Protein AF-X1NID9-F1 (afdb_monomer_lite)

Organism: NCBI:txid412755

Radius of gyration: 28.19 Å; chains: 1; bounding box: 67×54×66 Å

InterPro domains:
  IPR001387 Cro/C1-type, helix-turn-helix domain [PF01381] (48-101)
  IPR001387 Cro/C1-type, helix-turn-helix domain [PS50943] (46-101)
  IPR001387 Cro/C1-type, helix-turn-helix domain [SM00530] (45-101)
  IPR001387 Cro/C1-type, helix-turn-helix domain [cd00093] (44-101)
  IPR010982 Lambda repressor-like, DNA-binding domain superfamily [G3DSA:1.10.260.40] (42-162)
  IPR010982 Lambda repressor-like, DNA-binding domain superfamily [SSF47413] (40-103)

Structure (mmCIF, N/CA/C/O backbone):
data_AF-X1NID9-F1
#
_entry.id   AF-X1NID9-F1
#
loop_
_atom_site.group_PDB
_atom_site.id
_atom_site.type_symbol
_atom_site.label_atom_id
_atom_site.label_alt_id
_atom_site.label_comp_id
_atom_site.label_asym_id
_atom_site.label_entity_id
_atom_site.label_seq_id
_atom_site.pdbx_PDB_ins_code
_atom_site.Cartn_x
_atom_site.Cartn_y
_atom_site.Cartn_z
_atom_site.occupancy
_atom_site.B_iso_or_equiv
_atom_site.auth_seq_id
_atom_site.auth_comp_id
_atom_site.auth_asym_id
_atom_site.auth_atom_id
_atom_site.pdbx_PDB_model_num
ATOM 1 N N . LEU A 1 1 ? -41.062 -24.790 3.306 1.00 56.53 1 LEU A N 1
ATOM 2 C CA . LEU A 1 1 ? -41.528 -23.607 4.064 1.00 56.53 1 LEU A CA 1
ATOM 3 C C . LEU A 1 1 ? -41.384 -23.843 5.568 1.00 56.53 1 LEU A C 1
ATOM 5 O O . LEU A 1 1 ? -40.470 -23.261 6.125 1.00 56.53 1 LEU A O 1
ATOM 9 N N . ALA A 1 2 ? -42.089 -24.807 6.175 1.00 62.66 2 ALA A N 1
ATOM 10 C CA . ALA A 1 2 ? -41.996 -25.092 7.622 1.00 62.66 2 ALA A CA 1
ATOM 11 C C . ALA A 1 2 ? -40.574 -25.352 8.183 1.00 62.66 2 ALA A C 1
ATOM 13 O O . ALA A 1 2 ? -40.273 -24.965 9.303 1.00 62.66 2 ALA A O 1
ATOM 14 N N . LYS A 1 3 ? -39.668 -25.975 7.413 1.00 60.06 3 LYS A N 1
ATOM 15 C CA . LYS A 1 3 ? -38.295 -26.268 7.873 1.00 60.06 3 LYS A CA 1
ATOM 16 C C . LYS A 1 3 ? -37.422 -25.011 8.027 1.00 60.06 3 LYS A C 1
ATOM 18 O O . LYS A 1 3 ? -36.680 -24.911 8.990 1.00 60.06 3 LYS A O 1
ATOM 23 N N . ALA A 1 4 ? -37.570 -24.042 7.123 1.00 61.47 4 ALA A N 1
ATOM 24 C CA . ALA A 1 4 ? -36.834 -22.778 7.188 1.00 61.47 4 ALA A CA 1
ATOM 25 C C . ALA A 1 4 ? -37.318 -21.893 8.349 1.00 61.47 4 ALA A C 1
ATOM 27 O O . ALA A 1 4 ? -36.526 -21.190 8.962 1.00 61.47 4 ALA A O 1
ATOM 28 N N . GLU A 1 5 ? -38.609 -21.975 8.678 1.00 62.84 5 GLU A N 1
ATOM 29 C CA . GLU A 1 5 ? -39.213 -21.295 9.829 1.00 62.84 5 GLU A CA 1
ATOM 30 C C . GLU A 1 5 ? -38.726 -21.887 11.160 1.00 62.84 5 GLU A C 1
ATOM 32 O O . GLU A 1 5 ? -38.381 -21.151 12.080 1.00 62.84 5 GLU A O 1
ATOM 37 N N . ILE A 1 6 ? -38.620 -23.219 11.242 1.00 72.25 6 ILE A N 1
ATOM 38 C CA . ILE A 1 6 ? -38.078 -23.916 12.418 1.00 72.25 6 ILE A CA 1
ATOM 39 C C . ILE A 1 6 ? -36.585 -23.613 12.605 1.00 72.25 6 ILE A C 1
ATOM 41 O O . ILE A 1 6 ? -36.151 -23.407 13.736 1.00 72.25 6 ILE A O 1
ATOM 45 N N . ASP A 1 7 ? -35.805 -23.560 11.523 1.00 72.75 7 ASP A N 1
ATOM 46 C CA . ASP A 1 7 ? -34.374 -23.242 11.593 1.00 72.75 7 ASP A CA 1
ATOM 47 C C . ASP A 1 7 ? -34.135 -21.770 11.984 1.00 72.75 7 ASP A C 1
ATOM 49 O O . ASP A 1 7 ? -33.246 -21.486 12.787 1.00 72.75 7 ASP A O 1
ATOM 53 N N . ALA A 1 8 ? -34.972 -20.840 11.505 1.00 71.12 8 ALA A N 1
ATOM 54 C CA . ALA A 1 8 ? -34.930 -19.437 11.923 1.00 71.12 8 ALA A CA 1
ATOM 55 C C . ALA A 1 8 ? -35.259 -19.272 13.418 1.00 71.12 8 ALA A C 1
ATOM 57 O O . ALA A 1 8 ? -34.505 -18.629 14.146 1.00 71.12 8 ALA A O 1
ATOM 58 N N . LEU A 1 9 ? -36.323 -19.924 13.900 1.00 68.88 9 LEU A N 1
ATOM 59 C CA . LEU A 1 9 ? -36.704 -19.901 15.318 1.00 68.88 9 LEU A CA 1
ATOM 60 C C . LEU A 1 9 ? -35.664 -20.578 16.221 1.00 68.88 9 LEU A C 1
ATOM 62 O O . LEU A 1 9 ? -35.451 -20.136 17.347 1.00 68.88 9 LEU A O 1
ATOM 66 N N . ARG A 1 10 ? -34.986 -21.629 15.740 1.00 68.75 10 ARG A N 1
ATOM 67 C CA . ARG A 1 10 ? -33.866 -22.256 16.461 1.00 68.75 10 ARG A CA 1
ATOM 68 C C . ARG A 1 10 ? -32.666 -21.329 16.568 1.00 68.75 10 ARG A C 1
ATOM 70 O O . ARG A 1 10 ? -32.109 -21.219 17.652 1.00 68.75 10 ARG A O 1
ATOM 77 N N . SER A 1 11 ? -32.310 -20.634 15.488 1.00 65.00 11 SER A N 1
ATOM 78 C CA . SER A 1 11 ? -31.222 -19.653 15.511 1.00 65.00 11 SER A CA 1
ATOM 79 C C . SER A 1 11 ? -31.532 -18.478 16.444 1.00 65.00 11 SER A C 1
ATOM 81 O O . SER A 1 11 ? -30.655 -18.035 17.187 1.00 65.00 11 SER A O 1
ATOM 83 N N . GLU A 1 12 ? -32.783 -18.007 16.473 1.00 64.38 12 GLU A N 1
ATOM 84 C CA . GLU A 1 12 ? -33.211 -16.992 17.440 1.00 64.38 12 GLU A CA 1
ATOM 85 C C . GLU A 1 12 ? -33.177 -17.513 18.880 1.00 64.38 12 GLU A C 1
ATOM 87 O O . GLU A 1 12 ? -32.665 -16.819 19.757 1.00 64.38 12 GLU A O 1
ATOM 92 N N . TYR A 1 13 ? -33.648 -18.739 19.128 1.00 69.44 13 TYR A N 1
ATOM 93 C CA . TYR A 1 13 ? -33.602 -19.367 20.451 1.00 69.44 13 TYR A CA 1
ATOM 94 C C . TYR A 1 13 ? -32.164 -19.565 20.949 1.00 69.44 13 TYR A C 1
ATOM 96 O O . TYR A 1 13 ? -31.871 -19.277 22.107 1.00 69.44 13 TYR A O 1
ATOM 104 N N . GLU A 1 14 ? -31.250 -20.006 20.083 1.00 63.94 14 GLU A N 1
ATOM 105 C CA . GLU A 1 14 ? -29.829 -20.166 20.408 1.00 63.94 14 GLU A CA 1
ATOM 106 C C . GLU A 1 14 ? -29.167 -18.821 20.724 1.00 63.94 14 GLU A C 1
ATOM 108 O O . GLU A 1 14 ? -28.460 -18.714 21.727 1.00 63.94 14 GLU A O 1
ATOM 113 N N . ASN A 1 15 ? -29.452 -17.776 19.941 1.00 60.78 15 ASN A N 1
ATOM 114 C CA . ASN A 1 15 ? -28.958 -16.426 20.215 1.00 60.78 15 ASN A CA 1
ATOM 115 C C . ASN A 1 15 ? -29.495 -15.878 21.544 1.00 60.78 15 ASN A C 1
ATOM 117 O O . ASN A 1 15 ? -28.719 -15.364 22.351 1.00 60.78 15 ASN A O 1
ATOM 121 N N . LEU A 1 16 ? -30.800 -16.015 21.808 1.00 64.12 16 LEU A N 1
ATOM 122 C CA . LEU A 1 16 ? -31.403 -15.559 23.064 1.00 64.12 16 LEU A CA 1
ATOM 123 C C . LEU A 1 16 ? -30.873 -16.349 24.264 1.00 64.12 16 LEU A C 1
ATOM 125 O O . LEU A 1 16 ? -30.609 -15.766 25.313 1.00 64.12 16 LEU A O 1
ATOM 129 N N . SER A 1 17 ? -30.680 -17.661 24.110 1.00 56.38 17 SER A N 1
ATOM 130 C CA . SER A 1 17 ? -30.121 -18.523 25.152 1.00 56.38 17 SER A CA 1
ATOM 131 C C . SER A 1 17 ? -28.657 -18.187 25.435 1.00 56.38 17 SER A C 1
ATOM 133 O O . SER A 1 17 ? -28.252 -18.205 26.594 1.00 56.38 17 SER A O 1
ATOM 135 N N . MET A 1 18 ? -27.867 -17.849 24.412 1.00 60.78 18 MET A N 1
ATOM 136 C CA . MET A 1 18 ? -26.478 -17.411 24.572 1.00 60.78 18 MET A CA 1
ATOM 137 C C . MET A 1 18 ? -26.402 -16.063 25.296 1.00 60.78 18 MET A C 1
ATOM 139 O O . MET A 1 18 ? -25.611 -15.914 26.223 1.00 60.78 18 MET A O 1
ATOM 143 N N . GLN A 1 19 ? -27.278 -15.118 24.943 1.00 57.28 19 GLN A N 1
ATOM 144 C CA . GLN A 1 19 ? -27.398 -13.827 25.630 1.00 57.28 19 GLN A CA 1
ATOM 145 C C . GLN A 1 19 ? -27.856 -13.981 27.088 1.00 57.28 19 GLN A C 1
ATOM 147 O O . GLN A 1 19 ? -27.326 -13.306 27.970 1.00 57.28 19 GLN A O 1
ATOM 152 N N . LEU A 1 20 ? -28.806 -14.883 27.361 1.00 53.75 20 LEU A N 1
ATOM 153 C CA . LEU A 1 20 ? -29.245 -15.222 28.719 1.00 53.75 20 LEU A CA 1
ATOM 154 C C . LEU A 1 20 ? -28.112 -15.840 29.532 1.00 53.75 20 LEU A C 1
ATOM 156 O O . LEU A 1 20 ? -27.903 -15.442 30.674 1.00 53.75 20 LEU A O 1
ATOM 160 N N . HIS A 1 21 ? -27.344 -16.754 28.940 1.00 54.75 21 HIS A N 1
ATOM 161 C CA . HIS A 1 21 ? -26.237 -17.398 29.633 1.00 54.75 21 HIS A CA 1
ATOM 162 C C . HIS A 1 21 ? -25.074 -16.427 29.892 1.00 54.75 21 HIS A C 1
ATOM 164 O O . HIS A 1 21 ? -24.498 -16.436 30.977 1.00 54.75 21 HIS A O 1
ATOM 170 N N . GLU A 1 22 ? -24.782 -15.521 28.951 1.00 52.38 22 GLU A N 1
ATOM 171 C CA . GLU A 1 22 ? -23.820 -14.426 29.140 1.00 52.38 22 GLU A CA 1
ATOM 172 C C . GLU A 1 22 ? -24.288 -13.470 30.253 1.00 52.38 22 GLU A C 1
ATOM 174 O O . GLU A 1 22 ? -23.495 -13.065 31.101 1.00 52.38 22 GLU A O 1
ATOM 179 N N . TYR A 1 23 ? -25.588 -13.166 30.318 1.00 54.03 23 TYR A N 1
ATOM 180 C CA . TYR A 1 23 ? -26.176 -12.345 31.378 1.00 54.03 23 TYR A CA 1
ATOM 181 C C . TYR A 1 23 ? -26.152 -13.034 32.754 1.00 54.03 23 TYR A C 1
ATOM 183 O O . TYR A 1 23 ? -25.818 -12.398 33.754 1.00 54.03 23 TYR A O 1
ATOM 191 N N . GLU A 1 24 ? -26.466 -14.328 32.825 1.00 51.19 24 GLU A N 1
ATOM 192 C CA . GLU A 1 24 ? -26.413 -15.122 34.059 1.00 51.19 24 GLU A CA 1
ATOM 193 C C . GLU A 1 24 ? -24.977 -15.296 34.569 1.00 51.19 24 GLU A C 1
ATOM 195 O O . GLU A 1 24 ? -24.741 -15.136 35.768 1.00 51.19 24 GLU A O 1
ATOM 200 N N . ALA A 1 25 ? -24.011 -15.518 33.671 1.00 53.75 25 ALA A N 1
ATOM 201 C CA . ALA A 1 25 ? -22.586 -15.590 33.999 1.00 53.75 25 ALA A CA 1
ATOM 202 C C . ALA A 1 25 ? -22.017 -14.237 34.457 1.00 53.75 25 ALA A C 1
ATOM 204 O O . ALA A 1 25 ? -21.179 -14.181 35.355 1.00 53.75 25 ALA A O 1
ATOM 205 N N . LEU A 1 26 ? -22.495 -13.124 33.890 1.00 52.94 26 LEU A N 1
ATOM 206 C CA . LEU A 1 26 ? -22.158 -11.785 34.379 1.00 52.94 26 LEU A CA 1
ATOM 207 C C . LEU A 1 26 ? -22.771 -11.525 35.765 1.00 52.94 26 LEU A C 1
ATOM 209 O O . LEU A 1 26 ? -22.122 -10.925 36.617 1.00 52.94 26 LEU A O 1
ATOM 213 N N . LYS A 1 27 ? -23.998 -11.994 36.018 1.00 45.69 27 LYS A N 1
ATOM 214 C CA . LYS A 1 27 ? -24.736 -11.773 37.274 1.00 45.69 27 LYS A CA 1
ATOM 215 C C . LYS A 1 27 ? -24.281 -12.673 38.432 1.00 45.69 27 LYS A C 1
ATOM 217 O O . LYS A 1 27 ? -24.528 -12.328 39.585 1.00 45.69 27 LYS A O 1
ATOM 222 N N . SER A 1 28 ? -23.599 -13.787 38.160 1.00 44.41 28 SER A N 1
ATOM 223 C CA . SER A 1 28 ? -23.079 -14.705 39.187 1.00 44.41 28 SER A CA 1
ATOM 224 C C . SER A 1 28 ? -21.848 -14.175 39.937 1.00 44.41 28 SER A C 1
ATOM 226 O O . SER A 1 28 ? -21.328 -14.863 40.816 1.00 44.41 28 SER A O 1
ATOM 228 N N . GLY A 1 29 ? -21.360 -12.971 39.604 1.00 47.16 29 GLY A N 1
ATOM 229 C CA . GLY A 1 29 ? -20.233 -12.325 40.286 1.00 47.16 29 GLY A CA 1
ATOM 230 C C . GLY A 1 29 ? -18.885 -13.025 40.077 1.00 47.16 29 GLY A C 1
ATOM 231 O O . GLY A 1 29 ? -17.924 -12.715 40.770 1.00 47.16 29 GLY A O 1
ATOM 232 N N . THR A 1 30 ? -18.803 -13.975 39.140 1.00 43.06 30 THR A N 1
ATOM 233 C CA . THR A 1 30 ? -17.628 -14.842 38.918 1.00 43.06 30 THR A CA 1
ATOM 234 C C . THR A 1 30 ? -16.685 -14.309 37.834 1.00 43.06 30 THR A C 1
ATOM 236 O O . THR A 1 30 ? -15.738 -14.983 37.435 1.00 43.06 30 THR A O 1
ATOM 239 N N . VAL A 1 31 ? -16.946 -13.107 37.315 1.00 51.94 31 VAL A N 1
ATOM 240 C CA . VAL A 1 31 ? -16.162 -12.515 36.227 1.00 51.94 31 VAL A CA 1
ATOM 241 C C . VAL A 1 31 ? -15.165 -11.521 36.809 1.00 51.94 31 VAL A C 1
ATOM 243 O O . VAL A 1 31 ? -15.434 -10.328 36.903 1.00 51.94 31 VAL A O 1
ATOM 246 N N . GLU A 1 32 ? -13.996 -12.027 37.198 1.00 52.59 32 GLU A N 1
ATOM 247 C CA . GLU A 1 32 ? -12.874 -11.199 37.666 1.00 52.59 32 GLU A CA 1
ATOM 248 C C . GLU A 1 32 ? -12.195 -10.428 36.516 1.00 52.59 32 GLU A C 1
ATOM 250 O O . GLU A 1 32 ? -11.513 -9.434 36.754 1.00 52.59 32 GLU A O 1
ATOM 255 N N . ILE A 1 33 ? -12.388 -10.856 35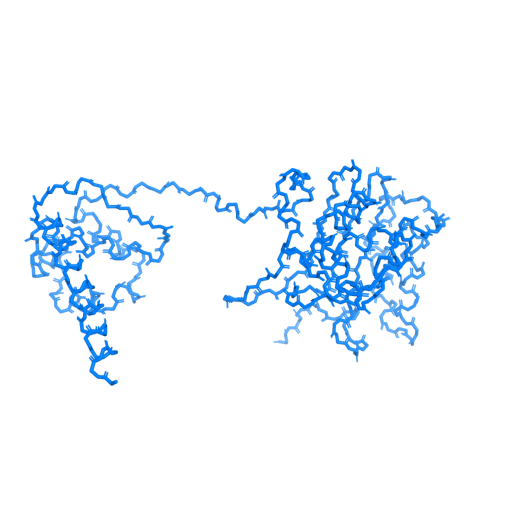.257 1.00 57.50 33 ILE A N 1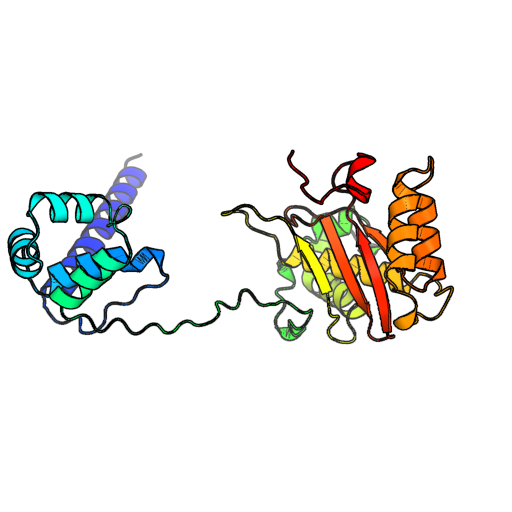
ATOM 256 C CA . ILE A 1 33 ? -11.723 -10.279 34.078 1.00 57.50 33 ILE A CA 1
ATOM 257 C C . ILE A 1 33 ? -12.732 -10.052 32.946 1.00 57.50 33 ILE A C 1
ATOM 259 O O . ILE A 1 33 ? -13.259 -11.000 32.365 1.00 57.50 33 ILE A O 1
ATOM 263 N N . LEU A 1 34 ? -12.944 -8.787 32.573 1.00 62.53 34 LEU A N 1
ATOM 264 C CA . LEU A 1 34 ? -13.697 -8.388 31.380 1.00 62.53 34 LEU A CA 1
ATOM 265 C C . LEU A 1 34 ? -12.707 -8.059 30.256 1.00 62.53 34 LEU A C 1
ATOM 267 O O . LEU A 1 34 ? -11.887 -7.155 30.399 1.00 62.53 34 LEU A O 1
ATOM 271 N N . LYS A 1 35 ? -12.762 -8.800 29.144 1.00 58.56 35 LYS A N 1
ATOM 272 C CA . LYS A 1 35 ? -11.871 -8.601 27.988 1.00 58.56 35 LYS A CA 1
ATOM 273 C C . LYS A 1 35 ? -12.558 -7.752 26.917 1.00 58.56 35 LYS A C 1
ATOM 275 O O . LYS A 1 35 ? -13.715 -8.007 26.596 1.00 58.56 35 LYS A O 1
ATOM 280 N N . ALA A 1 36 ? -11.835 -6.779 26.362 1.00 63.19 36 ALA A N 1
ATOM 281 C CA . ALA A 1 36 ? -12.216 -6.045 25.154 1.00 63.19 36 ALA A CA 1
ATOM 282 C C . ALA A 1 36 ? -11.230 -6.410 24.054 1.00 63.19 36 ALA A C 1
ATOM 284 O O . ALA A 1 36 ? -10.020 -6.437 24.282 1.00 63.19 36 ALA A O 1
ATOM 285 N N . SER A 1 37 ? -11.752 -6.667 22.863 1.00 60.66 37 SER A N 1
ATOM 286 C CA . SER A 1 37 ? -10.957 -7.018 21.687 1.00 60.66 37 SER A CA 1
ATOM 287 C C . SER A 1 37 ? -10.350 -5.777 21.021 1.00 60.66 37 SER A C 1
ATOM 289 O O . SER A 1 37 ? -9.392 -5.881 20.261 1.00 60.66 37 SER A O 1
ATOM 291 N N . ASN A 1 38 ? -10.921 -4.594 21.272 1.00 66.81 38 ASN A N 1
ATOM 292 C CA . ASN A 1 38 ? -10.506 -3.312 20.705 1.00 66.81 38 ASN A CA 1
ATOM 293 C C . ASN A 1 38 ? -11.039 -2.132 21.548 1.00 66.81 38 ASN A C 1
ATOM 295 O O . ASN A 1 38 ? -11.847 -2.309 22.459 1.00 66.81 38 ASN A O 1
ATOM 299 N N . LEU A 1 39 ? -10.594 -0.911 21.230 1.00 69.94 39 LEU A N 1
ATOM 300 C CA . LEU A 1 39 ? -10.978 0.307 21.956 1.00 69.94 39 LEU A CA 1
ATOM 301 C C . LEU A 1 39 ? -12.485 0.625 21.860 1.00 69.94 39 LEU A C 1
ATOM 303 O O . LEU A 1 39 ? -13.042 1.217 22.782 1.00 69.94 39 LEU A O 1
ATOM 307 N N . GLU A 1 40 ? -13.150 0.221 20.774 1.00 73.56 40 GLU A N 1
ATOM 308 C CA . GLU A 1 40 ? -14.589 0.447 20.555 1.00 73.56 40 GLU A CA 1
ATOM 309 C C . GLU A 1 40 ? -15.458 -0.416 21.486 1.00 73.56 40 GLU A C 1
ATOM 311 O O . GLU A 1 40 ? -16.601 -0.069 21.769 1.00 73.56 40 GLU A O 1
ATOM 316 N N . GLU A 1 41 ? -14.908 -1.507 22.027 1.00 75.25 41 GLU A N 1
ATOM 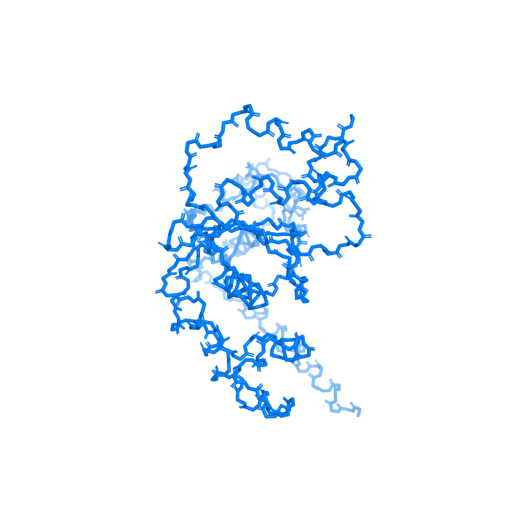317 C CA . GLU A 1 41 ? -15.585 -2.378 22.994 1.00 75.25 41 GLU A CA 1
ATOM 318 C C . GLU A 1 41 ? -15.447 -1.907 24.452 1.00 75.25 41 GLU A C 1
ATOM 320 O O . GLU A 1 41 ? -16.177 -2.393 25.322 1.00 75.25 41 GLU A O 1
ATOM 325 N N . LEU A 1 42 ? -14.572 -0.935 24.750 1.00 78.62 42 LEU A N 1
ATOM 326 C CA . LEU A 1 42 ? -14.383 -0.432 26.120 1.00 78.62 42 LEU A CA 1
ATOM 327 C C . LEU A 1 42 ? -15.675 0.096 26.770 1.00 78.62 42 LEU A C 1
ATOM 329 O O . LEU A 1 42 ? -15.922 -0.236 27.932 1.00 78.62 42 LEU A O 1
ATOM 333 N N . PRO A 1 43 ? -16.542 0.864 26.081 1.00 83.69 43 PRO A N 1
ATOM 334 C CA . PRO A 1 43 ? -17.812 1.281 26.664 1.00 83.69 43 PRO A CA 1
ATOM 335 C C . PRO A 1 43 ? -18.716 0.121 27.088 1.00 83.69 43 PRO A C 1
ATOM 337 O O . PRO A 1 43 ? -19.365 0.188 28.133 1.00 83.69 43 PRO A O 1
ATOM 340 N N . LYS A 1 44 ? -18.719 -0.976 26.321 1.00 82.12 44 LYS A N 1
ATOM 341 C CA . LYS A 1 44 ? -19.508 -2.175 26.634 1.00 82.12 44 LYS A CA 1
ATOM 342 C C . LYS A 1 44 ? -19.005 -2.857 27.902 1.00 82.12 44 LYS A C 1
ATOM 344 O O . LYS A 1 44 ? -19.817 -3.360 28.679 1.00 82.12 44 LYS A O 1
ATOM 349 N N . ILE A 1 45 ? -17.696 -2.821 28.162 1.00 82.19 45 ILE A N 1
ATOM 350 C CA . ILE A 1 45 ? -17.119 -3.312 29.422 1.00 82.19 45 ILE A CA 1
ATOM 351 C C . ILE A 1 45 ? -17.662 -2.540 30.618 1.00 82.19 45 ILE A C 1
ATOM 353 O O . ILE A 1 45 ? -17.999 -3.168 31.616 1.00 82.19 45 ILE A O 1
ATOM 357 N N . LEU A 1 46 ? -17.792 -1.214 30.535 1.00 84.25 46 LEU A N 1
ATOM 358 C CA . LEU A 1 46 ? -18.310 -0.418 31.655 1.00 84.25 46 LEU A CA 1
ATOM 359 C C . LEU A 1 46 ? -19.746 -0.824 32.018 1.00 84.25 46 LEU A C 1
ATOM 361 O O . LEU A 1 46 ? -20.073 -0.969 33.197 1.00 84.25 46 LEU A O 1
ATOM 365 N N . ILE A 1 47 ? -20.582 -1.083 31.008 1.00 83.94 47 ILE A N 1
ATOM 366 C CA . ILE A 1 47 ? -21.960 -1.558 31.201 1.00 83.94 47 ILE A CA 1
ATOM 367 C C . ILE A 1 47 ? -21.960 -2.960 31.824 1.00 83.94 47 ILE A C 1
ATOM 369 O O . ILE A 1 47 ? -22.648 -3.201 32.818 1.00 83.94 47 ILE A O 1
ATOM 373 N N . ARG A 1 48 ? -21.154 -3.881 31.280 1.00 81.56 48 ARG A N 1
ATOM 374 C CA . ARG A 1 48 ? -21.022 -5.257 31.791 1.00 81.56 48 ARG A CA 1
ATOM 375 C C . ARG A 1 48 ? -20.501 -5.284 33.229 1.00 81.56 48 ARG A C 1
ATOM 377 O O . ARG A 1 48 ? -21.054 -6.002 34.052 1.00 81.56 48 ARG A O 1
ATOM 384 N N . ALA A 1 49 ? -19.513 -4.454 33.554 1.00 80.94 49 ALA A N 1
ATOM 385 C CA . ALA A 1 49 ? -18.964 -4.301 34.898 1.00 80.94 49 ALA A CA 1
ATOM 386 C C . ALA A 1 49 ? -20.005 -3.791 35.898 1.00 80.94 49 ALA A C 1
ATOM 388 O O . ALA A 1 49 ? -20.105 -4.321 37.004 1.00 80.94 49 ALA A O 1
ATOM 389 N N . ARG A 1 50 ? -20.823 -2.801 35.507 1.00 87.62 50 ARG A N 1
ATOM 390 C CA . ARG A 1 50 ? -21.933 -2.322 36.344 1.00 87.62 50 ARG A CA 1
ATOM 391 C C . ARG A 1 50 ? -22.902 -3.460 36.672 1.00 87.62 50 ARG A C 1
ATOM 393 O O . ARG A 1 50 ? -23.298 -3.610 37.827 1.00 87.62 50 ARG A O 1
ATOM 400 N N . ILE A 1 51 ? -23.282 -4.246 35.662 1.00 80.50 51 ILE A N 1
ATOM 401 C CA . ILE A 1 51 ? -24.193 -5.388 35.825 1.00 80.50 51 ILE A CA 1
ATOM 402 C C . ILE A 1 51 ? -23.556 -6.461 36.716 1.00 80.50 51 ILE A C 1
ATOM 404 O O . ILE A 1 51 ? -24.220 -6.943 37.630 1.00 80.50 51 ILE A O 1
ATOM 408 N N . ALA A 1 52 ? -22.276 -6.775 36.508 1.00 75.44 52 ALA A N 1
ATOM 409 C CA . ALA A 1 52 ? -21.548 -7.768 37.295 1.00 75.44 52 ALA A CA 1
ATOM 410 C C . ALA A 1 52 ? -21.400 -7.372 38.773 1.00 75.44 52 ALA A C 1
ATOM 412 O O . ALA A 1 52 ? -21.514 -8.216 39.657 1.00 75.44 52 ALA A O 1
ATOM 413 N N . LYS A 1 53 ? -21.242 -6.073 39.059 1.00 78.25 53 LYS A N 1
ATOM 414 C CA . LYS A 1 53 ? -21.281 -5.527 40.427 1.00 78.25 53 LYS A CA 1
ATOM 415 C C . LYS A 1 53 ? -22.696 -5.404 41.011 1.00 78.25 53 LYS A C 1
ATOM 417 O O . LYS A 1 53 ? -22.847 -4.965 42.148 1.00 78.25 53 LYS A O 1
ATOM 422 N N . GLY A 1 54 ? -23.741 -5.747 40.254 1.00 80.31 54 GLY A N 1
ATOM 423 C CA . GLY A 1 54 ? -25.133 -5.653 40.701 1.00 80.31 54 GLY A CA 1
ATOM 424 C C . GLY A 1 54 ? -25.630 -4.220 40.926 1.00 80.31 54 GLY A C 1
ATOM 425 O O . GLY A 1 54 ? -26.653 -4.021 41.582 1.00 80.31 54 GLY A O 1
ATOM 426 N N . LEU A 1 55 ? -24.929 -3.213 40.395 1.00 83.62 55 LEU A N 1
ATOM 427 C CA . LEU A 1 55 ? -25.281 -1.809 40.585 1.00 83.62 55 LEU A CA 1
ATOM 428 C C . LEU A 1 55 ? -26.403 -1.403 39.628 1.00 83.62 55 LEU A C 1
ATOM 430 O O . LEU A 1 55 ? -26.316 -1.579 38.411 1.00 83.62 55 LEU A O 1
ATOM 434 N N . SER A 1 56 ? -27.456 -0.792 40.159 1.00 88.50 56 SER A N 1
ATOM 435 C CA . SER A 1 56 ? -28.458 -0.110 39.335 1.00 88.50 56 SER A CA 1
ATOM 436 C C . SER A 1 56 ? -27.893 1.184 38.738 1.00 88.50 56 SER A C 1
ATOM 438 O O . SER A 1 56 ? -26.989 1.805 39.298 1.00 88.50 56 SER A O 1
ATOM 440 N N . GLN A 1 57 ? -28.468 1.644 37.623 1.00 88.00 57 GLN A N 1
ATOM 441 C CA . GLN A 1 57 ? -28.099 2.927 37.005 1.00 88.00 57 GLN A CA 1
ATOM 442 C C . GLN A 1 57 ? -28.244 4.100 37.987 1.00 88.00 57 GLN A C 1
ATOM 444 O O . GLN A 1 57 ? -27.422 5.014 37.999 1.00 88.00 57 GLN A O 1
ATOM 449 N N . ARG A 1 58 ? -29.247 4.040 38.872 1.00 88.00 58 ARG A N 1
ATOM 450 C CA . ARG A 1 58 ? -29.456 5.012 39.948 1.00 88.00 58 ARG A CA 1
ATOM 451 C C . ARG A 1 58 ? -28.338 5.001 40.993 1.00 88.00 58 ARG A C 1
ATOM 4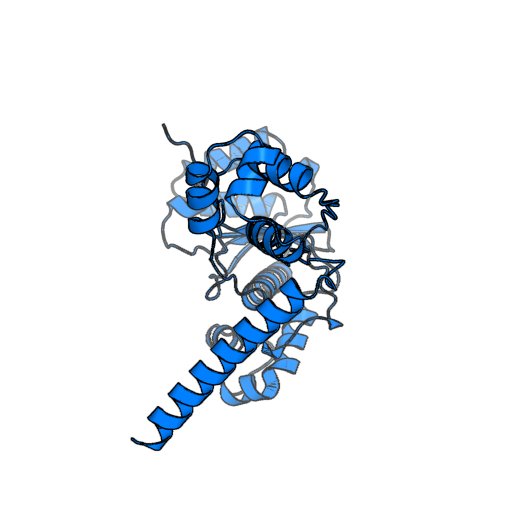53 O O . ARG A 1 58 ? -27.930 6.068 41.444 1.00 88.00 58 ARG A O 1
ATOM 460 N N . GLN A 1 59 ? -27.862 3.822 41.394 1.00 85.88 59 GLN A N 1
ATOM 461 C CA . GLN A 1 59 ? -26.758 3.691 42.353 1.00 85.88 59 GLN A CA 1
ATOM 462 C C . GLN A 1 59 ? -25.453 4.211 41.749 1.00 85.88 59 GLN A C 1
ATOM 464 O O . GLN A 1 59 ? -24.833 5.085 42.344 1.00 85.88 59 GLN A O 1
ATOM 469 N N . LEU A 1 60 ? -25.130 3.814 40.514 1.00 87.56 60 LEU A N 1
ATOM 470 C CA . LEU A 1 60 ? -23.953 4.330 39.809 1.00 87.56 60 LEU A CA 1
ATOM 471 C C . LEU A 1 60 ? -24.005 5.860 39.648 1.00 87.56 60 LEU A C 1
ATOM 473 O O . LEU A 1 60 ? -23.002 6.551 39.812 1.00 87.56 60 LEU A O 1
ATOM 477 N N . ALA A 1 61 ? -25.189 6.412 39.366 1.00 89.88 61 ALA A N 1
ATOM 478 C CA . ALA A 1 61 ? -25.379 7.855 39.262 1.00 89.88 61 ALA A CA 1
ATOM 479 C C . ALA A 1 61 ? -25.117 8.557 40.599 1.00 89.88 61 ALA A C 1
ATOM 481 O O . ALA A 1 61 ? -24.491 9.616 40.618 1.00 89.88 61 ALA A O 1
ATOM 482 N N . LYS A 1 62 ? -25.534 7.950 41.715 1.00 88.25 62 LYS A N 1
ATOM 483 C CA . LYS A 1 62 ? -25.267 8.465 43.060 1.00 88.25 62 LYS A CA 1
ATOM 484 C C . LYS A 1 62 ? -23.771 8.451 43.385 1.00 88.25 62 LYS A C 1
ATOM 486 O O . LYS A 1 62 ? -23.274 9.456 43.884 1.00 88.25 62 LYS A O 1
ATOM 491 N N . ASP A 1 63 ? -23.073 7.373 43.047 1.00 83.88 63 ASP A N 1
ATOM 492 C CA . ASP A 1 63 ? -21.647 7.200 43.353 1.00 83.88 63 ASP A CA 1
ATOM 493 C C . ASP A 1 63 ? -20.758 8.154 42.537 1.00 83.88 63 ASP A C 1
ATOM 495 O O . ASP A 1 63 ? -19.775 8.690 43.042 1.00 83.88 63 ASP A O 1
ATOM 499 N N . ILE A 1 64 ? -21.144 8.448 41.289 1.00 87.12 64 ILE A N 1
ATOM 500 C CA . ILE A 1 64 ? -20.435 9.399 40.410 1.00 87.12 64 ILE A CA 1
ATOM 501 C C . ILE A 1 64 ? -20.878 10.860 40.654 1.00 87.12 64 ILE A C 1
ATOM 503 O O . ILE A 1 64 ? -20.202 11.806 40.237 1.00 87.12 64 ILE A O 1
ATOM 507 N N . GLY A 1 65 ? -22.020 11.075 41.316 1.00 87.00 65 GLY A N 1
ATOM 508 C CA . GLY A 1 65 ? -22.629 12.397 41.503 1.00 87.00 65 GLY A CA 1
ATOM 509 C C . GLY A 1 65 ? -23.323 12.942 40.247 1.00 87.00 65 GLY A C 1
ATOM 510 O O . GLY A 1 65 ? -23.357 14.154 40.023 1.00 87.00 65 GLY A O 1
ATOM 511 N N . TRP A 1 66 ? -23.845 12.063 39.390 1.00 89.94 66 TRP A N 1
ATOM 512 C CA . TRP A 1 66 ? -24.584 12.409 38.171 1.00 89.94 66 TRP A CA 1
ATOM 513 C C . TRP A 1 66 ? -26.088 12.177 38.326 1.00 89.94 66 TRP A C 1
ATOM 515 O O . TRP A 1 66 ? -26.564 11.544 39.265 1.00 89.94 66 TRP A O 1
ATOM 525 N N . LYS A 1 67 ? -26.866 12.700 37.374 1.00 91.06 67 LYS A N 1
ATOM 526 C CA . LYS A 1 67 ? -28.298 12.392 37.276 1.00 91.06 67 LYS A CA 1
ATOM 527 C C . LYS A 1 67 ? -28.488 11.012 36.645 1.00 91.06 67 LYS A C 1
ATOM 529 O O . LYS A 1 67 ? -27.838 10.703 35.652 1.00 91.06 67 LYS A O 1
ATOM 534 N N . GLU A 1 68 ? -29.437 10.230 37.152 1.00 90.31 68 GLU A N 1
ATOM 535 C CA . GLU A 1 68 ? -29.765 8.894 36.622 1.00 90.31 68 GLU A CA 1
ATOM 536 C C . GLU A 1 68 ? -30.065 8.915 35.113 1.00 90.31 68 GLU A C 1
ATOM 538 O O . GLU A 1 68 ? -29.502 8.123 34.362 1.00 90.31 68 GLU A O 1
ATOM 543 N N . GLN A 1 69 ? -30.844 9.900 34.650 1.00 89.44 69 GLN A N 1
ATOM 544 C CA . GLN A 1 69 ? -31.151 10.103 33.225 1.00 89.44 69 GLN A CA 1
ATOM 545 C C . GLN A 1 69 ? -29.898 10.250 32.348 1.00 89.44 69 GLN A C 1
ATOM 547 O O . GLN A 1 69 ? -29.901 9.878 31.177 1.00 89.44 69 GLN A O 1
ATOM 552 N N . GLN A 1 70 ? -28.815 10.802 32.898 1.00 87.94 70 GLN A N 1
ATOM 553 C CA . GLN A 1 70 ? -27.565 10.966 32.166 1.00 87.94 70 GLN A CA 1
ATOM 554 C C . GLN A 1 70 ? -26.856 9.623 31.970 1.00 87.94 70 GLN A C 1
ATOM 556 O O . GLN A 1 70 ? -26.334 9.382 30.885 1.00 87.94 70 GLN A O 1
ATOM 561 N N . ILE A 1 71 ? -26.866 8.750 32.984 1.00 87.69 71 ILE A N 1
ATOM 562 C CA . ILE A 1 71 ? -26.326 7.389 32.865 1.00 87.69 71 ILE A CA 1
ATOM 563 C C . ILE A 1 71 ? -27.186 6.556 31.924 1.00 87.69 71 ILE A C 1
ATOM 565 O O . ILE A 1 71 ? -26.635 5.906 31.049 1.00 87.69 71 ILE A O 1
ATOM 569 N N . GLN A 1 72 ? -28.513 6.645 32.020 1.00 87.88 72 GLN A N 1
ATOM 570 C CA . GLN A 1 72 ? -29.423 5.978 31.083 1.00 87.88 72 GLN A CA 1
ATOM 571 C C . GLN A 1 72 ? -29.139 6.354 29.630 1.00 87.88 72 GLN A C 1
ATOM 573 O O . GLN A 1 72 ? -29.014 5.471 28.788 1.00 87.88 72 GLN A O 1
ATOM 578 N N . ARG A 1 73 ? -28.985 7.653 29.340 1.00 87.31 73 ARG A N 1
ATOM 579 C CA . ARG A 1 73 ? -28.645 8.111 27.988 1.00 87.31 73 ARG A CA 1
ATOM 580 C C . ARG A 1 73 ? -27.294 7.570 27.534 1.00 87.31 73 ARG A C 1
ATOM 582 O O . ARG A 1 73 ? -27.176 7.133 26.399 1.00 87.31 73 ARG A O 1
ATOM 589 N N . TYR A 1 74 ? -26.287 7.596 28.407 1.00 88.94 74 TYR A N 1
ATOM 590 C CA . TYR A 1 74 ? -24.987 7.041 28.052 1.00 88.94 74 TYR A CA 1
ATOM 591 C C . TYR A 1 74 ? -25.045 5.539 27.816 1.00 88.94 74 TYR A C 1
ATOM 593 O O . TYR A 1 74 ? -24.530 5.097 26.805 1.00 88.94 74 TYR A O 1
ATOM 601 N N . GLU A 1 75 ? -25.691 4.756 28.674 1.00 86.75 75 GLU A N 1
ATOM 602 C CA . GLU A 1 75 ? -25.788 3.310 28.464 1.00 86.75 75 GLU A CA 1
ATOM 603 C C . GLU A 1 75 ? -26.613 2.959 27.219 1.00 86.75 75 GLU A C 1
ATOM 605 O O . GLU A 1 75 ? -26.252 2.023 26.514 1.00 86.75 75 GLU A O 1
ATOM 610 N N . ALA A 1 76 ? -27.659 3.731 26.900 1.00 84.06 76 ALA A N 1
ATOM 611 C CA . ALA A 1 76 ? -28.463 3.542 25.689 1.00 84.06 76 ALA A CA 1
ATOM 612 C C . ALA A 1 76 ? -27.682 3.818 24.391 1.00 84.06 76 ALA A C 1
ATOM 614 O O . ALA A 1 76 ? -27.937 3.180 23.375 1.00 84.06 76 ALA A O 1
ATOM 615 N N . GLU A 1 77 ? -26.733 4.756 24.427 1.00 85.00 77 GLU A N 1
ATOM 616 C CA . GLU A 1 77 ? -25.846 5.092 23.304 1.00 85.00 77 GLU A CA 1
ATOM 617 C C . GLU A 1 77 ? -24.482 4.386 23.394 1.00 85.00 77 GLU A C 1
ATOM 619 O O . GLU A 1 77 ? -23.545 4.792 22.710 1.00 85.00 77 GLU A O 1
ATOM 624 N N . GLU A 1 78 ? -24.319 3.398 24.282 1.00 83.81 78 GLU A N 1
ATOM 625 C CA . GLU A 1 78 ? -23.030 2.735 24.545 1.00 83.81 78 GLU A CA 1
ATOM 626 C C . GLU A 1 78 ? -21.877 3.732 24.792 1.00 83.81 78 GLU A C 1
ATOM 628 O O . GLU A 1 78 ? -20.755 3.574 24.324 1.00 83.81 78 GLU A O 1
ATOM 633 N N . TYR A 1 79 ? -22.169 4.814 25.511 1.00 84.50 79 TYR A N 1
ATOM 634 C CA . TYR A 1 79 ? -21.293 5.946 25.806 1.00 84.50 79 TYR A CA 1
ATOM 635 C C . TYR A 1 79 ? -20.659 6.613 24.570 1.00 84.50 79 TYR A C 1
ATOM 637 O O . TYR A 1 79 ? -19.685 7.352 24.723 1.00 84.50 79 TYR A O 1
ATOM 645 N N . ALA A 1 80 ? -21.222 6.452 23.367 1.00 77.50 80 ALA A N 1
ATOM 646 C CA . ALA A 1 80 ? -20.686 7.034 22.132 1.00 77.50 80 ALA A CA 1
ATOM 647 C C . ALA A 1 80 ? -20.510 8.564 22.202 1.00 77.50 80 ALA A C 1
ATOM 649 O O . ALA A 1 80 ? -19.580 9.121 21.621 1.00 77.50 80 ALA A O 1
ATOM 650 N N . SER A 1 81 ? -21.380 9.256 22.947 1.00 78.50 81 SER A N 1
ATOM 651 C CA . SER A 1 81 ? -21.327 10.707 23.170 1.00 78.50 81 SER A CA 1
ATOM 652 C C . SER A 1 81 ? -20.505 11.133 24.403 1.00 78.50 81 SER A C 1
ATOM 654 O O . SER A 1 81 ? -20.387 12.329 24.704 1.00 78.50 81 SER A O 1
ATOM 656 N N . ALA A 1 82 ? -19.943 10.186 25.161 1.00 83.00 82 ALA A N 1
ATOM 657 C CA . ALA A 1 82 ? -19.137 10.469 26.343 1.00 83.00 82 ALA A CA 1
ATOM 658 C C . ALA A 1 82 ? -17.668 10.718 25.970 1.00 83.00 82 ALA A C 1
ATOM 660 O O . ALA A 1 82 ? -17.072 10.014 25.166 1.00 83.00 82 ALA A O 1
ATOM 661 N N . ASN A 1 83 ? -17.052 11.722 26.598 1.00 83.81 83 ASN A N 1
ATOM 662 C CA . ASN A 1 83 ? -15.616 11.946 26.457 1.00 83.81 83 ASN A CA 1
ATOM 663 C C . ASN A 1 83 ? -14.814 11.016 27.385 1.00 83.81 83 ASN A C 1
ATOM 665 O O . ASN A 1 83 ? -15.339 10.485 28.366 1.00 83.81 83 ASN A O 1
ATOM 669 N N . LEU A 1 84 ? -13.514 10.879 27.115 1.00 81.25 84 LEU A N 1
ATOM 670 C CA . LEU A 1 84 ? -12.622 9.996 27.874 1.00 81.25 84 LEU A CA 1
ATOM 671 C C . LEU A 1 84 ? -12.613 10.298 29.384 1.00 81.25 84 LEU A C 1
ATOM 673 O O . LEU A 1 84 ? -12.609 9.385 30.199 1.00 81.25 84 LEU A O 1
ATOM 677 N N . SER A 1 85 ? -12.694 11.576 29.773 1.00 83.06 85 SER A N 1
ATOM 678 C CA . SER A 1 85 ? -12.769 11.973 31.189 1.00 83.06 85 SER A CA 1
ATOM 679 C C . SER A 1 85 ? -14.016 11.416 31.888 1.00 83.06 85 SER A C 1
ATOM 681 O O . SER A 1 85 ? -13.950 10.995 33.042 1.00 83.06 85 SER A O 1
ATOM 683 N N . ARG A 1 86 ? -15.161 11.385 31.195 1.00 84.94 86 ARG A N 1
ATOM 684 C CA . ARG A 1 86 ? -16.403 10.793 31.708 1.00 84.94 86 ARG A CA 1
ATOM 685 C C . ARG A 1 86 ? -16.299 9.275 31.815 1.00 84.94 86 ARG A C 1
ATOM 687 O O . ARG A 1 86 ? -16.714 8.739 32.836 1.00 84.94 86 ARG A O 1
ATOM 694 N N . LEU A 1 87 ? -15.712 8.612 30.818 1.00 84.44 87 LEU A N 1
ATOM 695 C CA . LEU A 1 87 ? -15.461 7.166 30.856 1.00 84.44 87 LEU A CA 1
ATOM 696 C C . LEU A 1 87 ? -14.550 6.788 32.032 1.00 84.44 87 LEU A C 1
ATOM 698 O O . LEU A 1 87 ? -14.886 5.887 32.791 1.00 84.44 87 LEU A O 1
ATOM 702 N N . ALA A 1 88 ? -13.468 7.539 32.253 1.00 81.50 88 ALA A N 1
ATOM 703 C CA . ALA A 1 88 ? -12.562 7.328 33.381 1.00 81.50 88 ALA A CA 1
ATOM 704 C C . ALA A 1 88 ? -13.262 7.503 34.741 1.00 81.50 88 ALA A C 1
ATOM 706 O O . ALA A 1 88 ? -13.037 6.723 35.660 1.00 81.50 88 ALA A O 1
ATOM 707 N N . LYS A 1 89 ? -14.164 8.488 34.875 1.00 84.38 89 LYS A N 1
ATOM 708 C CA . LYS A 1 89 ? -14.965 8.659 36.102 1.00 84.38 89 LYS A CA 1
ATOM 709 C C . LYS A 1 89 ? -15.868 7.461 36.379 1.00 84.38 89 LYS A C 1
ATOM 711 O O . LYS A 1 89 ? -15.974 7.044 37.527 1.00 84.38 89 LYS A O 1
ATOM 716 N N . VAL A 1 90 ? -16.498 6.915 35.340 1.00 85.31 90 VAL A N 1
ATOM 717 C CA . VAL A 1 90 ? -17.333 5.713 35.454 1.00 85.31 90 VAL A CA 1
ATOM 718 C C . VAL A 1 90 ? -16.473 4.499 35.808 1.00 85.31 90 VAL A C 1
ATOM 720 O O . VAL A 1 90 ? -16.815 3.778 36.737 1.00 85.31 90 VAL A O 1
ATOM 723 N N . ALA A 1 91 ? -15.334 4.311 35.138 1.00 84.88 91 ALA A N 1
ATOM 724 C CA . ALA A 1 91 ? -14.401 3.222 35.423 1.00 84.88 91 ALA A CA 1
ATOM 725 C C . ALA A 1 91 ? -13.894 3.250 36.874 1.00 84.88 91 ALA A C 1
ATOM 727 O O . ALA A 1 91 ? -13.910 2.223 37.547 1.00 84.88 91 ALA A O 1
ATOM 728 N N . ASN A 1 92 ? -13.532 4.433 37.379 1.00 81.94 92 ASN A N 1
ATOM 729 C CA . ASN A 1 92 ? -13.082 4.614 38.759 1.00 81.94 92 ASN A CA 1
ATOM 730 C C . ASN A 1 92 ? -14.194 4.330 39.776 1.00 81.94 92 ASN A C 1
ATOM 732 O O . ASN A 1 92 ? -13.937 3.678 40.781 1.00 81.94 92 ASN A O 1
ATOM 736 N N . ALA A 1 93 ? -15.429 4.779 39.519 1.00 83.69 93 ALA A N 1
ATOM 737 C CA . ALA A 1 93 ? -16.569 4.477 40.392 1.00 83.69 93 ALA A CA 1
ATOM 738 C C . ALA A 1 93 ? -16.927 2.982 40.396 1.00 83.69 93 ALA A C 1
ATOM 740 O O . ALA A 1 93 ? -17.432 2.461 41.385 1.00 83.69 93 ALA A O 1
ATOM 741 N N . LEU A 1 94 ? -16.629 2.281 39.302 1.00 82.62 94 LEU A N 1
ATOM 742 C CA . LEU A 1 94 ? -16.742 0.830 39.204 1.00 82.62 94 LEU A CA 1
ATOM 743 C C . LEU A 1 94 ? -15.497 0.097 39.735 1.00 82.62 94 LEU A C 1
ATOM 745 O O . LEU A 1 94 ? -15.488 -1.131 39.715 1.00 82.62 94 LEU A O 1
ATOM 749 N N . GLU A 1 95 ? -14.486 0.809 40.249 1.00 75.94 95 GLU A N 1
ATOM 750 C CA . GLU A 1 95 ? -13.195 0.283 40.733 1.00 75.94 95 GLU A CA 1
ATOM 751 C C . GLU A 1 95 ? -12.498 -0.633 39.712 1.00 75.94 95 GLU A C 1
ATOM 753 O O . GLU A 1 95 ? -11.896 -1.650 40.057 1.00 75.94 95 GLU A O 1
ATOM 758 N N . LEU A 1 96 ? -12.613 -0.299 38.426 1.00 72.75 96 LEU A N 1
ATOM 759 C CA . LEU A 1 96 ? -11.986 -1.065 37.358 1.00 72.75 96 LEU A CA 1
ATOM 760 C C . LEU A 1 96 ? -10.525 -0.652 37.202 1.00 72.75 96 LEU A C 1
ATOM 762 O O . LEU A 1 96 ? -10.221 0.492 36.864 1.00 72.75 96 LEU A O 1
ATOM 766 N N . ASN A 1 97 ? -9.622 -1.617 37.355 1.00 60.06 97 ASN A N 1
ATOM 767 C CA . ASN A 1 97 ? -8.231 -1.454 36.951 1.00 60.06 97 ASN A CA 1
ATOM 768 C C . ASN A 1 97 ? -8.118 -1.677 35.440 1.00 60.06 97 ASN A C 1
ATOM 770 O O . ASN A 1 97 ? -7.908 -2.795 34.975 1.00 60.06 97 ASN A O 1
ATOM 774 N N . ILE A 1 98 ? -8.287 -0.602 34.668 1.00 64.62 98 ILE A N 1
ATOM 775 C CA . ILE A 1 98 ? -8.068 -0.625 33.220 1.00 64.62 98 ILE A CA 1
ATOM 776 C C . ILE A 1 98 ? -6.571 -0.445 32.969 1.00 64.62 98 ILE A C 1
ATOM 778 O O . ILE A 1 98 ? -6.049 0.667 32.995 1.00 64.62 98 ILE A O 1
ATOM 782 N N . SER A 1 99 ? -5.867 -1.552 32.752 1.00 56.75 99 SER A N 1
ATOM 783 C CA . SER A 1 99 ? -4.486 -1.530 32.275 1.00 56.75 99 SER A CA 1
ATOM 784 C C . SER A 1 99 ? -4.473 -1.487 30.750 1.00 56.75 99 SER A C 1
ATOM 786 O O . SER A 1 99 ? -4.951 -2.417 30.099 1.00 56.75 99 SER A O 1
ATOM 788 N N . GLU A 1 100 ? -3.908 -0.431 30.173 1.00 55.72 100 GLU A N 1
ATOM 789 C CA . GLU A 1 100 ? -3.678 -0.358 28.732 1.00 55.72 100 GLU A CA 1
ATOM 790 C C . GLU A 1 100 ? -2.399 -1.121 28.382 1.00 55.72 100 GLU A C 1
ATOM 792 O O . GLU A 1 100 ? -1.291 -0.670 28.670 1.00 55.72 100 GLU A O 1
ATOM 797 N N . ILE A 1 101 ? -2.541 -2.273 27.726 1.00 47.28 101 ILE A N 1
ATOM 798 C CA . ILE A 1 101 ? -1.453 -2.819 26.916 1.00 47.28 101 ILE A CA 1
ATOM 799 C C . ILE A 1 101 ? -1.680 -2.276 25.508 1.00 47.28 101 ILE A C 1
ATOM 801 O O . ILE A 1 101 ? -2.461 -2.813 24.725 1.00 47.28 101 ILE A O 1
ATOM 805 N N . ALA A 1 102 ? -1.035 -1.149 25.211 1.00 40.88 102 ALA A N 1
ATOM 806 C CA . ALA A 1 102 ? -0.973 -0.614 23.861 1.00 40.88 102 ALA A CA 1
ATOM 807 C C . ALA A 1 102 ? 0.027 -1.449 23.057 1.00 40.88 102 ALA A C 1
ATOM 809 O O . ALA A 1 102 ? 1.183 -1.072 22.863 1.00 40.88 102 ALA A O 1
ATOM 810 N N . GLU A 1 103 ? -0.413 -2.618 22.611 1.00 38.69 103 GLU A N 1
ATOM 811 C CA . GLU A 1 103 ? 0.312 -3.332 21.577 1.00 38.69 103 GLU A CA 1
ATOM 812 C C . GLU A 1 103 ? 0.162 -2.526 20.293 1.00 38.69 103 GLU A C 1
ATOM 814 O O . GLU A 1 103 ? -0.936 -2.091 19.924 1.00 38.69 103 GLU A O 1
ATOM 819 N N . PHE A 1 104 ? 1.268 -2.319 19.579 1.00 47.09 104 PHE A N 1
ATOM 820 C CA . PHE A 1 104 ? 1.119 -2.028 18.169 1.00 47.09 104 PHE A CA 1
ATOM 821 C C . PHE A 1 104 ? 0.303 -3.187 17.618 1.00 47.09 104 PHE A C 1
ATOM 823 O O . PHE A 1 104 ? 0.797 -4.311 17.566 1.00 47.09 104 PHE A O 1
ATOM 830 N N . SER A 1 105 ? -0.936 -2.921 17.189 1.00 43.84 105 SER A N 1
ATOM 831 C CA . SER A 1 105 ? -1.520 -3.769 16.169 1.00 43.84 105 SER A CA 1
ATOM 832 C C . SER A 1 105 ? -0.432 -3.816 15.120 1.00 43.84 105 SER A C 1
ATOM 834 O O . SER A 1 105 ? -0.069 -2.777 14.554 1.00 43.84 105 SER A O 1
ATOM 836 N N . ALA A 1 106 ? 0.150 -4.988 14.918 1.00 41.75 106 ALA A N 1
ATOM 837 C CA . ALA A 1 106 ? 0.889 -5.245 13.718 1.00 41.75 106 ALA A CA 1
ATOM 838 C C . ALA A 1 106 ? -0.136 -5.176 12.568 1.00 41.75 106 ALA A C 1
ATOM 840 O O . ALA A 1 106 ? -0.409 -6.154 11.892 1.00 41.75 106 ALA A O 1
ATOM 841 N N . LYS A 1 107 ? -0.679 -3.983 12.271 1.00 39.66 107 LYS A N 1
ATOM 842 C CA . LYS A 1 107 ? -0.493 -3.436 10.941 1.00 39.66 107 LYS A CA 1
ATOM 843 C C . LYS A 1 107 ? 0.998 -3.543 10.770 1.00 39.66 107 LYS A C 1
ATOM 845 O O . LYS A 1 107 ? 1.721 -2.750 11.384 1.00 39.66 107 LYS A O 1
ATOM 850 N N . PRO A 1 108 ? 1.478 -4.574 10.073 1.00 31.08 108 PRO A N 1
ATOM 851 C CA . PRO A 1 108 ? 2.895 -4.661 9.934 1.00 31.08 108 PRO A CA 1
ATOM 852 C C . PRO A 1 108 ? 3.230 -3.350 9.221 1.00 31.08 108 PRO A C 1
ATOM 854 O O . PRO A 1 108 ? 2.576 -2.950 8.246 1.00 31.08 108 PRO A O 1
ATOM 857 N N . LYS A 1 109 ? 4.181 -2.595 9.767 1.00 37.12 109 LYS A N 1
ATOM 858 C CA . LYS A 1 109 ? 4.998 -1.772 8.891 1.00 37.12 109 LYS A CA 1
ATOM 859 C C . LYS A 1 109 ? 5.628 -2.803 7.968 1.00 37.12 109 LYS A C 1
ATOM 861 O O . LYS A 1 109 ? 6.656 -3.363 8.307 1.00 37.12 109 LYS A O 1
ATOM 866 N N . ILE A 1 110 ? 4.929 -3.162 6.894 1.00 39.09 110 ILE A N 1
ATOM 867 C CA . ILE A 1 110 ? 5.428 -4.133 5.937 1.00 39.09 110 ILE A CA 1
ATOM 868 C C . ILE A 1 110 ? 6.461 -3.349 5.134 1.00 39.09 110 ILE A C 1
ATOM 870 O O . ILE A 1 110 ? 6.168 -2.777 4.086 1.00 39.09 110 ILE A O 1
ATOM 874 N N . SER A 1 111 ? 7.680 -3.292 5.667 1.00 36.69 111 SER A N 1
ATOM 875 C CA . SER A 1 111 ? 8.834 -3.703 4.878 1.00 36.69 111 SER A CA 1
ATOM 876 C C . SER A 1 111 ? 8.523 -5.067 4.253 1.00 36.69 111 SER A C 1
ATOM 878 O O . SER A 1 111 ? 7.714 -5.819 4.787 1.00 36.69 111 SER A O 1
ATOM 880 N N . PHE A 1 112 ? 9.121 -5.391 3.111 1.00 39.69 112 PHE A N 1
ATOM 881 C CA . PHE A 1 112 ? 9.085 -6.716 2.467 1.00 39.69 112 PHE A CA 1
ATOM 882 C C . PHE A 1 112 ? 9.646 -7.863 3.356 1.00 39.69 112 PHE A C 1
ATOM 884 O O . PHE A 1 112 ? 10.326 -8.757 2.869 1.00 39.69 112 PHE A O 1
ATOM 891 N N . ASP A 1 113 ? 9.395 -7.840 4.659 1.00 40.75 113 ASP A N 1
ATOM 892 C CA . ASP A 1 113 ? 9.897 -8.749 5.680 1.00 40.75 113 ASP A CA 1
ATOM 893 C C . ASP A 1 113 ? 8.865 -9.837 6.012 1.00 40.75 113 ASP A C 1
ATOM 895 O O . ASP A 1 113 ? 9.043 -10.550 6.988 1.00 40.75 113 ASP A O 1
ATOM 899 N N . ALA A 1 114 ? 7.778 -9.978 5.236 1.00 45.31 114 ALA A N 1
ATOM 900 C CA . ALA A 1 114 ? 7.011 -11.221 5.283 1.00 45.31 114 ALA A CA 1
ATOM 901 C C . ALA A 1 114 ? 7.943 -12.318 4.756 1.00 45.31 114 ALA A C 1
ATOM 903 O O . ALA A 1 114 ? 8.284 -12.314 3.568 1.00 45.31 114 ALA A O 1
ATOM 904 N N . GLU A 1 115 ? 8.422 -13.179 5.653 1.00 49.62 115 GLU A N 1
ATOM 905 C CA . GLU A 1 115 ? 9.241 -14.327 5.283 1.00 49.62 115 GLU A CA 1
ATOM 906 C C . GLU A 1 115 ? 8.485 -15.141 4.226 1.00 49.62 115 GLU A C 1
ATOM 908 O O . GLU A 1 115 ? 7.256 -15.243 4.266 1.00 49.62 115 GLU A O 1
ATOM 913 N N . LYS A 1 116 ? 9.210 -15.671 3.229 1.00 53.09 116 LYS A N 1
ATOM 914 C CA . LYS A 1 116 ? 8.610 -16.429 2.115 1.00 53.09 116 LYS A CA 1
ATOM 915 C C . LYS A 1 116 ? 7.698 -17.557 2.619 1.00 53.09 116 LYS A C 1
ATOM 917 O O . LYS A 1 116 ? 6.717 -17.868 1.956 1.00 53.09 116 LYS A O 1
ATOM 922 N N . ASP A 1 117 ? 7.990 -18.077 3.808 1.00 49.59 117 ASP A N 1
ATOM 923 C CA . ASP A 1 117 ? 7.291 -19.185 4.453 1.00 49.59 117 ASP A CA 1
ATOM 924 C C . ASP A 1 117 ? 5.935 -18.792 5.083 1.00 49.59 117 ASP A C 1
ATOM 926 O O . ASP A 1 117 ? 5.139 -19.668 5.412 1.00 49.59 117 ASP A O 1
ATOM 930 N N . GLU A 1 118 ? 5.614 -17.497 5.207 1.00 58.53 118 GLU A N 1
ATOM 931 C CA . GLU A 1 118 ? 4.344 -17.010 5.784 1.00 58.53 118 GLU A CA 1
ATOM 932 C C . GLU A 1 118 ? 3.296 -16.586 4.734 1.00 58.53 118 GLU A C 1
ATOM 934 O O . GLU A 1 118 ? 2.206 -16.115 5.079 1.00 58.53 118 GLU A O 1
ATOM 939 N N . LEU A 1 119 ? 3.603 -16.690 3.437 1.00 67.56 119 LEU A N 1
ATOM 940 C CA . LEU A 1 119 ? 2.706 -16.226 2.378 1.00 67.56 119 LEU A CA 1
ATOM 941 C C . LEU A 1 119 ? 1.675 -17.296 1.999 1.00 67.56 119 LEU A C 1
ATOM 943 O O . LEU A 1 119 ? 2.025 -18.363 1.507 1.00 67.56 119 LEU A O 1
ATOM 947 N N . ALA A 1 120 ? 0.384 -16.971 2.129 1.00 73.75 120 ALA A N 1
ATOM 948 C CA . ALA A 1 120 ? -0.687 -17.801 1.580 1.00 73.75 120 ALA A CA 1
ATOM 949 C C . ALA A 1 120 ? -0.755 -17.623 0.050 1.00 73.75 120 ALA A C 1
ATOM 951 O O . ALA A 1 120 ? -1.298 -16.639 -0.469 1.00 73.75 120 ALA A O 1
ATOM 952 N N . TRP A 1 121 ? -0.113 -18.539 -0.676 1.00 76.81 121 TRP A N 1
ATOM 953 C CA . TRP A 1 121 ? 0.063 -18.477 -2.131 1.00 76.81 121 TRP A CA 1
ATOM 954 C C . TRP A 1 121 ? -1.262 -18.517 -2.909 1.00 76.81 121 TRP A C 1
ATOM 956 O O . TRP A 1 121 ? -1.384 -17.900 -3.970 1.00 76.81 121 TRP A O 1
ATOM 966 N N . ASP A 1 122 ? -2.277 -19.172 -2.349 1.00 73.38 122 ASP A N 1
ATOM 967 C CA . ASP A 1 122 ? -3.642 -19.306 -2.867 1.00 73.38 122 ASP A CA 1
ATOM 968 C C . ASP A 1 122 ? -4.421 -17.978 -2.912 1.00 73.38 122 ASP A C 1
ATOM 970 O O . ASP A 1 122 ? -5.336 -17.809 -3.720 1.00 73.38 122 ASP A O 1
ATOM 974 N N . GLN A 1 123 ? -4.042 -17.001 -2.085 1.00 78.88 123 GLN A N 1
ATOM 975 C CA . GLN A 1 123 ? -4.730 -15.710 -1.984 1.00 78.88 123 GLN A CA 1
ATOM 976 C C . GLN A 1 123 ? -4.302 -14.693 -3.058 1.00 78.88 123 GLN A C 1
ATOM 978 O O . GLN A 1 123 ? -4.871 -13.597 -3.164 1.00 78.88 123 GLN A O 1
ATOM 983 N N . PHE A 1 124 ? -3.294 -15.020 -3.869 1.00 83.25 124 PHE A N 1
ATOM 984 C CA . PHE A 1 124 ? -2.842 -14.155 -4.955 1.00 83.25 124 PHE A CA 1
ATOM 985 C C . PHE A 1 124 ? -3.872 -14.067 -6.092 1.00 83.25 124 PHE A C 1
ATOM 987 O O . PHE A 1 124 ? -4.551 -15.041 -6.416 1.00 83.25 124 PHE A O 1
ATOM 994 N N . PRO A 1 125 ? -3.981 -12.914 -6.781 1.00 85.81 125 PRO A N 1
ATOM 995 C CA . PRO A 1 125 ? -4.940 -12.733 -7.868 1.00 85.81 125 PRO A CA 1
ATOM 996 C C . PRO A 1 125 ? -4.469 -13.396 -9.180 1.00 85.81 125 PRO A C 1
ATOM 998 O O . PRO A 1 125 ? -4.303 -12.721 -10.200 1.00 85.81 125 PRO A O 1
ATOM 1001 N N . ILE A 1 126 ? -4.294 -14.726 -9.184 1.00 87.44 126 ILE A N 1
ATOM 1002 C CA . ILE A 1 126 ? -3.777 -15.531 -10.312 1.00 87.44 126 ILE A CA 1
ATOM 1003 C C . ILE A 1 126 ? -4.493 -15.218 -11.617 1.00 87.44 126 ILE A C 1
ATOM 1005 O O . ILE A 1 126 ? -3.860 -14.952 -12.636 1.00 87.44 126 ILE A O 1
ATOM 1009 N N . LYS A 1 127 ? -5.830 -15.210 -11.579 1.00 85.44 127 LYS A N 1
ATOM 1010 C CA . LYS A 1 127 ? -6.664 -14.984 -12.765 1.00 85.44 127 LYS A CA 1
ATOM 1011 C C . LYS A 1 127 ? -6.373 -13.624 -13.396 1.00 85.44 127 LYS A C 1
ATOM 1013 O O . LYS A 1 127 ? -6.327 -13.503 -14.618 1.00 85.44 127 LYS A O 1
ATOM 1018 N N . GLU A 1 128 ? -6.157 -12.598 -12.574 1.00 87.12 128 GLU A N 1
ATOM 1019 C CA . GLU A 1 128 ? -5.823 -11.256 -13.050 1.00 87.12 128 GLU A CA 1
ATOM 1020 C C . GLU A 1 128 ? -4.375 -11.186 -13.560 1.00 87.12 128 GLU A C 1
ATOM 1022 O O . GLU A 1 128 ? -4.131 -10.624 -14.627 1.00 87.12 128 GLU A O 1
ATOM 1027 N N . MET A 1 129 ? -3.424 -11.807 -12.854 1.00 86.94 129 MET A N 1
ATOM 1028 C CA . MET A 1 129 ? -2.011 -11.877 -13.257 1.00 86.94 129 MET A CA 1
ATOM 1029 C C . MET A 1 129 ? -1.823 -12.617 -14.592 1.00 86.94 129 MET A C 1
ATOM 1031 O O . MET A 1 129 ? -1.086 -12.145 -15.463 1.00 86.94 129 MET A O 1
ATOM 1035 N N . TYR A 1 130 ? -2.534 -13.732 -14.785 1.00 87.56 130 TYR A N 1
ATOM 1036 C CA . TYR A 1 130 ? -2.520 -14.518 -16.018 1.00 87.56 130 TYR A CA 1
ATOM 1037 C C . TYR A 1 130 ? -3.102 -13.725 -17.190 1.00 87.56 130 TYR A C 1
ATOM 1039 O O . TYR A 1 130 ? -2.431 -13.566 -18.206 1.00 87.56 130 TYR A O 1
ATOM 1047 N N . ARG A 1 131 ? -4.291 -13.120 -17.028 1.00 85.19 131 ARG A N 1
ATOM 1048 C CA . ARG A 1 131 ? -4.911 -12.264 -18.064 1.00 85.19 131 ARG A CA 1
ATOM 1049 C C . ARG A 1 131 ? -4.023 -11.089 -18.476 1.00 85.19 131 ARG A C 1
ATOM 1051 O O . ARG A 1 131 ? -4.096 -10.625 -19.608 1.00 85.19 131 ARG A O 1
ATOM 1058 N N . ARG A 1 132 ? -3.179 -10.601 -17.563 1.00 82.94 132 ARG A N 1
ATOM 1059 C CA . ARG A 1 132 ? -2.203 -9.530 -17.818 1.00 82.94 132 ARG A CA 1
ATOM 1060 C C . ARG A 1 132 ? -0.863 -10.038 -18.364 1.00 82.94 132 ARG A C 1
ATOM 1062 O O . ARG A 1 132 ? 0.063 -9.242 -18.521 1.00 82.94 132 ARG A O 1
ATOM 1069 N N . ASN A 1 133 ? -0.747 -11.331 -18.669 1.00 87.00 133 ASN A N 1
ATOM 1070 C CA . ASN A 1 133 ? 0.450 -11.988 -19.196 1.00 87.00 133 ASN A CA 1
ATOM 1071 C C . ASN A 1 133 ? 1.684 -11.834 -18.290 1.00 87.00 133 ASN A C 1
ATOM 1073 O O . ASN A 1 133 ? 2.805 -11.633 -18.771 1.00 87.00 133 ASN A O 1
ATOM 1077 N N . TRP A 1 134 ? 1.505 -11.882 -16.966 1.00 87.19 134 TRP A N 1
ATOM 1078 C CA . TRP A 1 134 ? 2.627 -11.732 -16.030 1.00 87.19 134 TRP A CA 1
ATOM 1079 C C . TRP A 1 134 ? 3.520 -12.975 -15.952 1.00 87.19 134 TRP A C 1
ATOM 1081 O O . TRP A 1 134 ? 4.699 -12.822 -15.643 1.00 87.19 134 TRP A O 1
ATOM 1091 N N . PHE A 1 135 ? 2.995 -14.148 -16.322 1.00 85.44 135 PHE A N 1
ATOM 1092 C CA . PHE A 1 135 ? 3.694 -15.441 -16.284 1.00 85.44 135 PHE A CA 1
ATOM 1093 C C . PHE A 1 135 ? 4.317 -15.872 -17.623 1.00 85.44 135 PHE A C 1
ATOM 1095 O O . PHE A 1 135 ? 4.971 -16.906 -17.689 1.00 85.44 135 PHE A O 1
ATOM 1102 N N . LYS A 1 136 ? 4.162 -15.076 -18.691 1.00 83.56 136 LYS A N 1
ATOM 1103 C CA . LYS A 1 136 ? 4.531 -15.448 -20.073 1.00 83.56 136 LYS A CA 1
ATOM 1104 C C . LYS A 1 136 ? 5.987 -15.887 -20.279 1.00 83.56 136 LYS A C 1
ATOM 1106 O O . LYS A 1 136 ? 6.293 -16.529 -21.273 1.00 83.56 136 LYS A O 1
ATOM 1111 N N . ASP A 1 137 ? 6.887 -15.476 -19.387 1.00 79.25 137 ASP A N 1
ATOM 1112 C CA . ASP A 1 137 ? 8.316 -15.773 -19.500 1.00 79.25 137 ASP A CA 1
ATOM 1113 C C . ASP A 1 137 ? 8.650 -17.204 -19.035 1.00 79.25 137 ASP A C 1
ATOM 1115 O O . ASP A 1 137 ? 9.740 -17.694 -19.314 1.00 79.25 137 ASP A O 1
ATOM 1119 N N . PHE A 1 138 ? 7.743 -17.866 -18.306 1.00 80.19 138 PHE A N 1
ATOM 1120 C CA . PHE A 1 138 ? 7.989 -19.185 -17.710 1.00 80.19 138 PHE A CA 1
ATOM 1121 C C . PHE A 1 138 ? 6.762 -20.109 -17.645 1.00 80.19 138 PHE A C 1
ATOM 1123 O O . PHE A 1 138 ? 6.894 -21.231 -17.159 1.00 80.19 138 PHE A O 1
ATOM 1130 N N . PHE A 1 139 ? 5.593 -19.664 -18.110 1.00 84.44 139 PHE A N 1
ATOM 1131 C CA . PHE A 1 139 ? 4.368 -20.454 -18.195 1.00 84.44 139 PHE A CA 1
ATOM 1132 C C . PHE A 1 139 ? 3.605 -20.122 -19.486 1.00 84.44 139 PHE A C 1
ATOM 1134 O O . PHE A 1 139 ? 3.400 -18.948 -19.806 1.00 84.44 139 PHE A O 1
ATOM 1141 N N . SER A 1 140 ? 3.169 -21.155 -20.208 1.00 81.31 140 SER A N 1
ATOM 1142 C CA . SER A 1 140 ? 2.435 -21.066 -21.482 1.00 81.31 140 SER A CA 1
ATOM 1143 C C . SER A 1 140 ? 1.155 -21.915 -21.511 1.00 81.31 140 SER A C 1
ATOM 1145 O O . SER A 1 140 ? 0.576 -22.107 -22.579 1.00 81.31 140 SER A O 1
ATOM 1147 N N . GLY A 1 141 ? 0.714 -22.418 -20.354 1.00 84.88 141 GLY A N 1
ATOM 1148 C CA . GLY A 1 141 ? -0.494 -23.231 -20.225 1.00 84.88 141 GLY A CA 1
ATOM 1149 C C . GLY A 1 141 ? -1.797 -22.427 -20.229 1.00 84.88 141 GLY A C 1
ATOM 1150 O O . GLY A 1 141 ? -1.799 -21.195 -20.347 1.00 84.88 141 GLY A O 1
ATOM 1151 N N . SER A 1 142 ? -2.920 -23.133 -20.094 1.00 86.81 142 SER A N 1
ATOM 1152 C CA . SER A 1 142 ? -4.270 -22.549 -20.043 1.00 86.81 142 SER A CA 1
ATOM 1153 C C . SER A 1 142 ? -4.568 -21.839 -18.707 1.00 86.81 142 SER A C 1
ATOM 1155 O O . SER A 1 142 ? -3.832 -21.976 -17.729 1.00 86.81 142 SER A O 1
ATOM 1157 N N . LEU A 1 143 ? -5.651 -21.048 -18.638 1.00 83.56 143 LEU A N 1
ATOM 1158 C CA . LEU A 1 143 ? -6.065 -20.389 -17.386 1.00 83.56 143 LEU A CA 1
ATOM 1159 C C . LEU A 1 143 ? -6.398 -21.413 -16.290 1.00 83.56 143 LEU A C 1
ATOM 1161 O O . LEU A 1 143 ? -6.084 -21.173 -15.127 1.00 83.56 143 LEU A O 1
ATOM 1165 N N . ASP A 1 144 ? -7.019 -22.533 -16.658 1.00 82.19 144 ASP A N 1
ATOM 1166 C CA . ASP A 1 144 ? -7.402 -23.580 -15.709 1.00 82.19 144 ASP A CA 1
ATOM 1167 C C . ASP A 1 144 ? -6.164 -24.293 -15.150 1.00 82.19 144 ASP A C 1
ATOM 1169 O O . ASP A 1 144 ? -6.076 -24.515 -13.945 1.00 82.19 144 ASP A O 1
ATOM 1173 N N . GLU A 1 145 ? -5.146 -24.526 -15.983 1.00 83.69 145 GLU A N 1
ATOM 1174 C CA . GLU A 1 145 ? -3.834 -25.017 -15.539 1.00 83.69 145 GLU A CA 1
ATOM 1175 C C . GLU A 1 145 ? -3.104 -24.010 -14.642 1.00 83.69 145 GLU A C 1
ATOM 1177 O O . GLU A 1 145 ? -2.422 -24.408 -13.699 1.00 83.69 145 GLU A O 1
ATOM 1182 N N . ALA A 1 146 ? -3.250 -22.707 -14.905 1.00 82.06 146 ALA A N 1
ATOM 1183 C CA . ALA A 1 146 ? -2.655 -21.669 -14.064 1.00 82.06 146 ALA A CA 1
ATOM 1184 C C . ALA A 1 146 ? -3.300 -21.607 -12.673 1.00 82.06 146 ALA A C 1
ATOM 1186 O O . ALA A 1 146 ? -2.627 -21.310 -11.690 1.00 82.06 146 ALA A O 1
ATOM 1187 N N . VAL A 1 147 ? -4.608 -21.862 -12.586 1.00 82.06 147 VAL A N 1
ATOM 1188 C CA . VAL A 1 147 ? -5.330 -21.929 -11.308 1.00 82.06 147 VAL A CA 1
ATOM 1189 C C . VAL A 1 147 ? -5.023 -23.236 -10.582 1.00 82.06 147 VAL A C 1
ATOM 1191 O O . VAL A 1 147 ? -4.844 -23.206 -9.371 1.00 82.06 147 VAL A O 1
ATOM 1194 N N . ALA A 1 148 ? -4.917 -24.358 -11.300 1.00 82.56 148 ALA A N 1
ATOM 1195 C CA . ALA A 1 148 ? -4.551 -25.647 -10.714 1.00 82.56 148 ALA A CA 1
ATOM 1196 C C . ALA A 1 148 ? -3.134 -25.639 -10.116 1.00 82.56 148 ALA A C 1
ATOM 1198 O O . ALA A 1 148 ? -2.913 -26.234 -9.069 1.00 82.56 148 ALA A O 1
ATOM 1199 N N . ASN A 1 149 ? -2.199 -24.924 -10.749 1.00 82.38 149 ASN A N 1
ATOM 1200 C CA . ASN A 1 149 ? -0.814 -24.779 -10.291 1.00 82.38 149 ASN A CA 1
ATOM 1201 C C . ASN A 1 149 ? -0.551 -23.390 -9.680 1.00 82.38 149 ASN A C 1
ATOM 1203 O O . ASN A 1 149 ? 0.522 -22.811 -9.867 1.00 82.38 149 ASN A O 1
ATOM 1207 N N . SER A 1 150 ? -1.544 -22.813 -8.992 1.00 79.81 150 SER A N 1
ATOM 1208 C CA . SER A 1 150 ? -1.467 -21.440 -8.478 1.00 79.81 150 SER A CA 1
ATOM 1209 C C . SER A 1 150 ? -0.295 -21.218 -7.527 1.00 79.81 150 SER A C 1
ATOM 1211 O O . SER A 1 150 ? 0.365 -20.184 -7.616 1.00 79.81 150 SER A O 1
ATOM 1213 N N . GLU A 1 151 ? -0.032 -22.178 -6.639 1.00 80.50 151 GLU A N 1
ATOM 1214 C CA . GLU A 1 151 ? 1.016 -22.070 -5.621 1.00 80.50 151 GLU A CA 1
ATOM 1215 C C . GLU A 1 151 ? 2.403 -22.015 -6.265 1.00 80.50 151 GLU A C 1
ATOM 1217 O O . GLU A 1 151 ? 3.106 -21.018 -6.114 1.00 80.50 151 GLU A O 1
ATOM 1222 N N . GLU A 1 152 ? 2.740 -23.012 -7.090 1.00 82.12 152 GLU A N 1
ATOM 1223 C CA . GLU A 1 152 ? 4.033 -23.093 -7.781 1.00 82.12 152 GLU A CA 1
ATOM 1224 C C . GLU A 1 152 ? 4.281 -21.863 -8.671 1.00 82.12 152 GLU A C 1
ATOM 1226 O O . GLU A 1 152 ? 5.379 -21.296 -8.701 1.00 82.12 152 GLU A O 1
ATOM 1231 N N . LEU A 1 153 ? 3.251 -21.399 -9.388 1.00 84.38 153 LEU A N 1
ATOM 1232 C CA . LEU A 1 153 ? 3.376 -20.239 -10.269 1.00 84.38 153 LEU A CA 1
ATOM 1233 C C . LEU A 1 153 ? 3.650 -18.945 -9.506 1.00 84.38 153 LEU A C 1
ATOM 1235 O O . LEU A 1 153 ? 4.458 -18.128 -9.963 1.00 84.38 153 LEU A O 1
ATOM 1239 N N . VAL A 1 154 ? 2.986 -18.735 -8.369 1.00 83.44 154 VAL A N 1
ATOM 1240 C CA . VAL A 1 154 ? 3.205 -17.541 -7.546 1.00 83.44 154 VAL A CA 1
ATOM 1241 C C . VAL A 1 154 ? 4.521 -17.629 -6.816 1.00 83.44 154 VAL A C 1
ATOM 1243 O O . VAL A 1 154 ? 5.255 -16.646 -6.823 1.00 83.44 154 VAL A O 1
ATOM 1246 N N . GLU A 1 155 ? 4.850 -18.776 -6.234 1.00 82.44 155 GLU A N 1
ATOM 1247 C CA . GLU A 1 155 ? 6.116 -18.976 -5.543 1.00 82.44 155 GLU A CA 1
ATOM 1248 C C . GLU A 1 155 ? 7.284 -18.675 -6.487 1.00 82.44 155 GLU A C 1
ATOM 1250 O O . GLU A 1 155 ? 8.163 -17.870 -6.165 1.00 82.44 155 GLU A O 1
ATOM 1255 N N . LYS A 1 156 ? 7.247 -19.219 -7.710 1.00 82.44 156 LYS A N 1
ATOM 1256 C CA . LYS A 1 156 ? 8.244 -18.935 -8.747 1.00 82.44 156 LYS A CA 1
ATOM 1257 C C . LYS A 1 156 ? 8.261 -17.459 -9.139 1.00 82.44 156 LYS A C 1
ATOM 1259 O O . LYS A 1 156 ? 9.335 -16.870 -9.274 1.00 82.44 156 LYS A O 1
ATOM 1264 N N . PHE A 1 157 ? 7.091 -16.834 -9.293 1.00 84.00 157 PHE A N 1
ATOM 1265 C CA . PHE A 1 157 ? 6.978 -15.407 -9.609 1.00 84.00 157 PHE A CA 1
ATOM 1266 C C . PHE A 1 157 ? 7.591 -14.524 -8.514 1.00 84.00 157 PHE A C 1
ATOM 1268 O O . PHE A 1 157 ? 8.398 -13.642 -8.806 1.00 84.00 157 PHE A O 1
ATOM 1275 N N . VAL A 1 158 ? 7.253 -14.781 -7.254 1.00 79.25 158 VAL A N 1
ATOM 1276 C CA . VAL A 1 158 ? 7.724 -14.025 -6.091 1.00 79.25 158 VAL A CA 1
ATOM 1277 C C . VAL A 1 158 ? 9.218 -14.263 -5.876 1.00 79.25 158 VAL A C 1
ATOM 1279 O O . VAL A 1 158 ? 9.983 -13.301 -5.770 1.00 79.25 158 VAL A O 1
ATOM 1282 N N . THR A 1 159 ? 9.671 -15.515 -5.937 1.00 75.50 159 THR A N 1
ATOM 1283 C CA . THR A 1 159 ? 11.085 -15.886 -5.783 1.00 75.50 159 THR A CA 1
ATOM 1284 C C . THR A 1 159 ? 11.962 -15.302 -6.881 1.00 75.50 159 THR A C 1
ATOM 1286 O O . THR A 1 159 ? 13.060 -14.849 -6.583 1.00 75.50 159 THR A O 1
ATOM 1289 N N . SER A 1 160 ? 11.463 -15.187 -8.117 1.00 71.94 160 SER A N 1
ATOM 1290 C CA . SER A 1 160 ? 12.197 -14.515 -9.202 1.00 71.94 160 SER A CA 1
ATOM 1291 C C . SER A 1 160 ? 12.452 -13.020 -8.957 1.00 71.94 160 SER A C 1
ATOM 1293 O O . SER A 1 160 ? 13.259 -12.411 -9.655 1.00 71.94 160 SER A O 1
ATOM 1295 N N . SER A 1 161 ? 11.762 -12.422 -7.981 1.00 65.44 161 SER A N 1
ATOM 1296 C CA . SER A 1 161 ? 11.801 -10.986 -7.699 1.00 65.44 161 SER A CA 1
ATOM 1297 C C . SER A 1 161 ? 12.412 -10.631 -6.339 1.00 65.44 161 SER A C 1
ATOM 1299 O O . SER A 1 161 ? 12.949 -9.533 -6.189 1.00 65.44 161 SER A O 1
ATOM 1301 N N . ILE A 1 162 ? 12.369 -11.546 -5.362 1.00 61.38 162 ILE A N 1
ATOM 1302 C CA . ILE A 1 162 ? 12.785 -11.312 -3.972 1.00 61.38 162 ILE A CA 1
ATOM 1303 C C . ILE A 1 162 ? 13.959 -12.231 -3.611 1.00 61.38 162 ILE A C 1
ATOM 1305 O O . ILE A 1 162 ? 13.760 -13.386 -3.227 1.00 61.38 162 ILE A O 1
ATOM 1309 N N . ASP A 1 163 ? 15.178 -11.694 -3.667 1.00 51.22 163 ASP A N 1
ATOM 1310 C CA . ASP A 1 163 ? 16.365 -12.344 -3.083 1.00 51.22 163 ASP A CA 1
ATOM 1311 C C . ASP A 1 163 ? 16.597 -11.942 -1.614 1.00 51.22 163 ASP A C 1
ATOM 1313 O O . ASP A 1 163 ? 17.168 -12.715 -0.851 1.00 51.22 163 ASP A O 1
ATOM 1317 N N . LYS A 1 164 ? 16.162 -10.742 -1.194 1.00 50.69 164 LYS A N 1
ATOM 1318 C CA . LYS A 1 164 ? 16.213 -10.227 0.194 1.00 50.69 164 LYS A CA 1
ATOM 1319 C C . LYS A 1 164 ? 15.104 -9.186 0.411 1.00 50.69 164 LYS A C 1
ATOM 1321 O O . LYS A 1 164 ? 14.625 -8.635 -0.586 1.00 50.69 164 LYS A O 1
ATOM 1326 N N . PRO A 1 165 ? 14.729 -8.865 1.663 1.00 49.62 165 PRO A N 1
ATOM 1327 C CA . PRO A 1 165 ? 13.737 -7.833 1.950 1.00 49.62 165 PRO A CA 1
ATOM 1328 C C . PRO A 1 165 ? 14.074 -6.491 1.284 1.00 49.62 165 PRO A C 1
ATOM 1330 O O . PRO A 1 165 ? 15.162 -5.933 1.448 1.00 49.62 165 PRO A O 1
ATOM 1333 N N . VAL A 1 166 ? 13.121 -5.975 0.508 1.00 53.50 166 VAL A N 1
ATOM 1334 C CA . VAL A 1 166 ? 13.196 -4.690 -0.199 1.00 53.50 166 VAL A CA 1
ATOM 1335 C C . VAL A 1 166 ? 12.443 -3.628 0.604 1.00 53.50 166 VAL A C 1
ATOM 1337 O O . VAL A 1 166 ? 11.228 -3.693 0.771 1.00 53.50 166 VAL A O 1
ATOM 1340 N N . GLN A 1 167 ? 13.128 -2.588 1.079 1.00 52.19 167 GLN A N 1
ATOM 1341 C CA . GLN A 1 167 ? 12.422 -1.467 1.705 1.00 52.19 167 GLN A CA 1
ATOM 1342 C C . GLN A 1 167 ? 11.543 -0.762 0.663 1.00 52.19 167 GLN A C 1
ATOM 1344 O O . GLN A 1 167 ? 12.049 -0.179 -0.300 1.00 52.19 167 GLN A O 1
ATOM 1349 N N . ALA A 1 168 ? 10.226 -0.840 0.860 1.00 54.47 168 ALA A N 1
ATOM 1350 C CA . ALA A 1 168 ? 9.222 -0.262 -0.020 1.00 54.47 168 ALA A CA 1
ATOM 1351 C C . ALA A 1 168 ? 8.419 0.814 0.721 1.00 54.47 168 ALA A C 1
ATOM 1353 O O . ALA A 1 168 ? 7.804 0.553 1.751 1.00 54.47 168 ALA A O 1
ATOM 1354 N N . PHE A 1 169 ? 8.375 2.020 0.163 1.00 54.84 169 PHE A N 1
ATOM 1355 C CA . PHE A 1 169 ? 7.501 3.100 0.611 1.00 54.84 169 PHE A CA 1
ATOM 1356 C C . PHE A 1 169 ? 6.324 3.203 -0.355 1.00 54.84 169 PHE A C 1
ATOM 1358 O O . PHE A 1 169 ? 6.422 3.812 -1.423 1.00 54.84 169 PHE A O 1
ATOM 1365 N N . ALA A 1 170 ? 5.209 2.566 0.001 1.00 56.19 170 ALA A N 1
ATOM 1366 C CA . ALA A 1 170 ? 3.984 2.605 -0.787 1.00 56.19 170 ALA A CA 1
ATOM 1367 C C . ALA A 1 170 ? 3.166 3.861 -0.465 1.00 56.19 170 ALA A C 1
ATOM 1369 O O . ALA A 1 170 ? 2.873 4.155 0.694 1.00 56.19 170 ALA A O 1
ATOM 1370 N N . ARG A 1 171 ? 2.741 4.587 -1.502 1.00 54.50 171 ARG A N 1
ATOM 1371 C CA . ARG A 1 171 ? 1.792 5.689 -1.357 1.00 54.50 171 ARG A CA 1
ATOM 1372 C C . ARG A 1 171 ? 0.370 5.156 -1.513 1.00 54.50 171 ARG A C 1
ATOM 1374 O O . ARG A 1 171 ? -0.095 4.920 -2.629 1.00 54.50 171 ARG A O 1
ATOM 1381 N N . GLN A 1 172 ? -0.321 4.992 -0.389 1.00 55.16 172 GLN A N 1
ATOM 1382 C CA . GLN A 1 172 ? -1.692 4.483 -0.335 1.00 55.16 172 GLN A CA 1
ATOM 1383 C C . GLN A 1 172 ? -2.639 5.519 0.276 1.00 55.16 172 GLN A C 1
ATOM 1385 O O . GLN A 1 172 ? -2.315 6.164 1.272 1.00 55.16 172 GLN A O 1
ATOM 1390 N N . ARG A 1 173 ? -3.832 5.666 -0.313 1.00 44.03 173 ARG A N 1
ATOM 1391 C CA . ARG A 1 173 ? -4.969 6.364 0.306 1.00 44.03 173 ARG A CA 1
ATOM 1392 C C . ARG A 1 173 ? -6.100 5.358 0.490 1.00 44.03 173 ARG A C 1
ATOM 1394 O O . ARG A 1 173 ? -6.815 5.042 -0.460 1.00 44.03 173 ARG A O 1
ATOM 1401 N N . VAL A 1 174 ? -6.260 4.875 1.716 1.00 42.31 174 VAL A N 1
ATOM 1402 C CA . VAL A 1 174 ? -7.333 3.955 2.109 1.00 42.31 174 VAL A CA 1
ATOM 1403 C C . VAL A 1 174 ? -8.315 4.743 2.970 1.00 42.31 174 VAL A C 1
ATOM 1405 O O . VAL A 1 174 ? -7.918 5.345 3.964 1.00 42.31 174 VAL A O 1
ATOM 1408 N N . ARG A 1 175 ? -9.586 4.809 2.556 1.00 33.69 175 ARG A N 1
ATOM 1409 C CA . ARG A 1 175 ? -10.656 5.389 3.386 1.00 33.69 175 ARG A CA 1
ATOM 1410 C C . ARG A 1 175 ? -10.943 4.436 4.553 1.00 33.69 175 ARG A C 1
ATOM 1412 O O . ARG A 1 175 ? -10.764 3.230 4.386 1.00 33.69 175 ARG A O 1
ATOM 1419 N N . LEU A 1 176 ? -11.390 4.948 5.705 1.00 26.50 176 LEU A N 1
ATOM 1420 C CA . LEU A 1 176 ? -11.845 4.089 6.810 1.00 26.50 176 LEU A CA 1
ATOM 1421 C C . LEU A 1 176 ? -12.872 3.066 6.282 1.00 26.50 176 LEU A C 1
ATOM 1423 O O . LEU A 1 176 ? -13.799 3.450 5.572 1.00 26.50 176 LEU A O 1
ATOM 1427 N N . GLY A 1 177 ? -12.659 1.779 6.577 1.00 31.67 177 GLY A N 1
ATOM 1428 C CA . GLY A 1 177 ? -13.495 0.663 6.105 1.00 31.67 177 GLY A CA 1
ATOM 1429 C C . GLY A 1 177 ? -13.119 0.061 4.739 1.00 31.67 177 GLY A C 1
ATOM 1430 O O . GLY A 1 177 ? -13.754 -0.889 4.295 1.00 31.67 177 GLY A O 1
ATOM 1431 N N . GLY A 1 178 ? -12.094 0.575 4.050 1.00 41.84 178 GLY A N 1
ATOM 1432 C CA . GLY A 1 178 ? -11.609 -0.018 2.800 1.00 41.84 178 GLY A CA 1
ATOM 1433 C C . GLY A 1 178 ? -10.734 -1.253 3.038 1.00 41.84 178 GLY A C 1
ATOM 1434 O O . GLY A 1 178 ? -9.654 -1.136 3.615 1.00 41.84 178 GLY A O 1
ATOM 1435 N N . HIS A 1 179 ? -11.154 -2.419 2.543 1.00 51.06 179 HIS A N 1
ATOM 1436 C CA . HIS A 1 179 ? -10.316 -3.620 2.527 1.00 51.06 179 HIS A CA 1
ATOM 1437 C C . HIS A 1 179 ? -9.299 -3.541 1.383 1.00 51.06 179 HIS A C 1
ATOM 1439 O O . HIS A 1 179 ? -9.660 -3.439 0.211 1.00 51.06 179 HIS A O 1
ATOM 1445 N N . VAL A 1 180 ? -8.014 -3.574 1.729 1.00 60.59 180 VAL A N 1
ATOM 1446 C CA . VAL A 1 180 ? -6.918 -3.610 0.759 1.00 60.59 180 VAL A CA 1
ATOM 1447 C C . VAL A 1 180 ? -6.529 -5.059 0.515 1.00 60.59 180 VAL A C 1
ATOM 1449 O O . VAL A 1 180 ? -6.177 -5.770 1.456 1.00 60.59 180 VAL A O 1
ATOM 1452 N N . ASN A 1 181 ? -6.544 -5.492 -0.746 1.00 70.31 181 ASN A N 1
ATOM 1453 C CA . ASN A 1 181 ? -6.048 -6.817 -1.093 1.00 70.31 181 ASN A CA 1
ATOM 1454 C C . ASN A 1 181 ? -4.511 -6.826 -1.008 1.00 70.31 181 ASN A C 1
ATOM 1456 O O . ASN A 1 181 ? -3.806 -6.327 -1.892 1.00 70.31 181 ASN A O 1
ATOM 1460 N N . ARG A 1 182 ? -3.997 -7.377 0.097 1.00 69.50 182 ARG A N 1
ATOM 1461 C CA . ARG A 1 182 ? -2.565 -7.430 0.420 1.00 69.50 182 ARG A CA 1
ATOM 1462 C C . ARG A 1 182 ? -1.773 -8.277 -0.578 1.00 69.50 182 ARG A C 1
ATOM 1464 O O . ARG A 1 182 ? -0.689 -7.869 -0.983 1.00 69.50 182 ARG A O 1
ATOM 1471 N N . TYR A 1 183 ? -2.322 -9.398 -1.029 1.00 78.88 183 TYR A N 1
ATOM 1472 C CA . TYR A 1 183 ? -1.658 -10.277 -1.993 1.00 78.88 183 TYR A CA 1
ATOM 1473 C C . TYR A 1 183 ? -1.570 -9.641 -3.383 1.00 78.88 183 TYR A C 1
ATOM 1475 O O . TYR A 1 183 ? -0.537 -9.719 -4.046 1.00 78.88 183 TYR A O 1
ATOM 1483 N N . ALA A 1 184 ? -2.598 -8.892 -3.786 1.00 80.31 184 ALA A N 1
ATOM 1484 C CA . ALA A 1 184 ? -2.552 -8.083 -5.000 1.00 80.31 184 ALA A CA 1
ATOM 1485 C C . ALA A 1 184 ? -1.485 -6.975 -4.931 1.00 80.31 184 ALA A C 1
ATOM 1487 O O . ALA A 1 184 ? -0.849 -6.667 -5.939 1.00 80.31 184 ALA A O 1
ATOM 1488 N N . LEU A 1 185 ? -1.240 -6.385 -3.757 1.00 76.75 185 LEU A N 1
ATOM 1489 C CA . LEU A 1 185 ? -0.142 -5.428 -3.585 1.00 76.75 185 LEU A CA 1
ATOM 1490 C C . LEU A 1 185 ? 1.223 -6.088 -3.742 1.00 76.75 185 LEU A C 1
ATOM 1492 O O . LEU A 1 185 ? 2.042 -5.578 -4.504 1.00 76.75 185 LEU A O 1
ATOM 1496 N N . ILE A 1 186 ? 1.449 -7.218 -3.068 1.00 78.06 186 ILE A N 1
ATOM 1497 C CA . ILE A 1 186 ? 2.712 -7.963 -3.156 1.00 78.06 186 ILE A CA 1
ATOM 1498 C C . ILE A 1 186 ? 2.975 -8.360 -4.611 1.00 78.06 186 ILE A C 1
ATOM 1500 O O . ILE A 1 186 ? 4.049 -8.078 -5.142 1.00 78.06 186 ILE A O 1
ATOM 1504 N N . ALA A 1 187 ? 1.968 -8.912 -5.295 1.00 83.69 187 ALA A N 1
ATOM 1505 C CA . ALA A 1 187 ? 2.053 -9.265 -6.709 1.00 83.69 187 ALA A CA 1
ATOM 1506 C C . ALA A 1 187 ? 2.450 -8.066 -7.586 1.00 83.69 187 ALA A C 1
ATOM 1508 O O . ALA A 1 187 ? 3.329 -8.172 -8.444 1.00 83.69 187 ALA A O 1
ATOM 1509 N N . TRP A 1 188 ? 1.822 -6.908 -7.361 1.00 86.19 188 TRP A N 1
ATOM 1510 C CA . TRP A 1 188 ? 2.127 -5.687 -8.102 1.00 86.19 188 TRP A CA 1
ATOM 1511 C C . TRP A 1 188 ? 3.558 -5.200 -7.850 1.00 86.19 188 TRP A C 1
ATOM 1513 O O . TRP A 1 188 ? 4.264 -4.844 -8.794 1.00 86.19 188 TRP A O 1
ATOM 1523 N N . GLN A 1 189 ? 4.016 -5.218 -6.599 1.00 82.12 189 GLN A N 1
ATOM 1524 C CA . GLN A 1 189 ? 5.371 -4.791 -6.257 1.00 82.12 189 GLN A CA 1
ATOM 1525 C C . GLN A 1 189 ? 6.426 -5.743 -6.846 1.00 82.12 189 GLN A C 1
ATOM 1527 O O . GLN A 1 189 ? 7.386 -5.274 -7.457 1.00 82.12 189 GLN A O 1
ATOM 1532 N N . CYS A 1 190 ? 6.210 -7.062 -6.765 1.00 83.38 190 CYS A N 1
ATOM 1533 C CA . CYS A 1 190 ? 7.060 -8.067 -7.416 1.00 83.38 190 CYS A CA 1
ATOM 1534 C C . CYS A 1 190 ? 7.157 -7.805 -8.923 1.00 83.38 190 CYS A C 1
ATOM 1536 O O . CYS A 1 190 ? 8.246 -7.801 -9.498 1.00 83.38 190 CYS A O 1
ATOM 1538 N N . ARG A 1 191 ? 6.028 -7.473 -9.568 1.00 87.19 191 ARG A N 1
ATOM 1539 C CA . ARG A 1 191 ? 6.017 -7.123 -10.992 1.00 87.19 191 ARG A CA 1
ATOM 1540 C C . ARG A 1 191 ? 6.878 -5.900 -11.299 1.00 87.19 191 ARG A C 1
ATOM 1542 O O . ARG A 1 191 ? 7.607 -5.917 -12.291 1.00 87.19 191 ARG A O 1
ATOM 1549 N N . VAL A 1 192 ? 6.800 -4.852 -10.476 1.00 85.69 192 VAL A N 1
ATOM 1550 C CA . VAL A 1 192 ? 7.644 -3.656 -10.627 1.00 85.69 192 VAL A CA 1
ATOM 1551 C C . VAL A 1 192 ? 9.124 -4.022 -10.527 1.00 85.69 192 VAL A C 1
ATOM 1553 O O . VAL A 1 192 ? 9.906 -3.584 -11.370 1.00 85.69 192 VAL A O 1
ATOM 1556 N N . ILE A 1 193 ? 9.499 -4.855 -9.554 1.00 82.62 193 ILE A N 1
ATOM 1557 C CA . ILE A 1 193 ? 10.887 -5.286 -9.342 1.00 82.62 193 ILE A CA 1
ATOM 1558 C C . ILE A 1 193 ? 11.403 -6.096 -10.538 1.00 82.62 193 ILE A C 1
ATOM 1560 O O . ILE A 1 193 ? 12.447 -5.747 -11.088 1.00 82.62 193 ILE A O 1
ATOM 1564 N N . ILE A 1 194 ? 10.647 -7.095 -11.010 1.00 84.25 194 ILE A N 1
ATOM 1565 C CA . ILE A 1 194 ? 11.015 -7.918 -12.180 1.00 84.25 194 ILE A CA 1
ATOM 1566 C C . ILE A 1 194 ? 11.256 -7.032 -13.406 1.00 84.25 194 ILE A C 1
ATOM 1568 O O . ILE A 1 194 ? 12.236 -7.193 -14.133 1.00 84.25 194 ILE A O 1
ATOM 1572 N N . LEU A 1 195 ? 10.364 -6.070 -13.652 1.00 86.25 195 LEU A N 1
ATOM 1573 C CA . LEU A 1 195 ? 10.512 -5.149 -14.778 1.00 86.25 195 LEU A CA 1
ATOM 1574 C C . LEU A 1 195 ? 11.704 -4.207 -14.594 1.00 86.25 195 LEU A C 1
ATOM 1576 O O . LEU A 1 195 ? 12.404 -3.931 -15.566 1.00 86.25 195 LEU A O 1
ATOM 1580 N N . ALA A 1 196 ? 11.965 -3.742 -13.372 1.00 84.12 196 ALA A N 1
ATOM 1581 C CA . ALA A 1 196 ? 13.117 -2.900 -13.074 1.00 84.12 196 ALA A CA 1
ATOM 1582 C C . ALA A 1 196 ? 14.446 -3.637 -13.285 1.00 84.12 196 ALA A C 1
ATOM 1584 O O . ALA A 1 196 ? 15.366 -3.046 -13.846 1.00 84.12 196 ALA A O 1
ATOM 1585 N N . GLN A 1 197 ? 14.527 -4.913 -12.895 1.00 81.31 197 GLN A N 1
ATOM 1586 C CA . GLN A 1 197 ? 15.704 -5.770 -13.081 1.00 81.31 197 GLN A CA 1
ATOM 1587 C C . GLN A 1 197 ? 15.989 -6.068 -14.560 1.00 81.31 197 GLN A C 1
ATOM 1589 O O . GLN A 1 197 ? 17.147 -6.157 -14.959 1.00 81.31 197 GLN A O 1
ATOM 1594 N N . LYS A 1 198 ? 14.948 -6.171 -15.398 1.00 83.50 198 LYS A N 1
ATOM 1595 C CA . LYS A 1 198 ? 15.103 -6.352 -16.854 1.00 83.50 198 LYS A CA 1
ATOM 1596 C C . LYS A 1 198 ? 15.615 -5.105 -17.576 1.00 83.50 198 LYS A C 1
ATOM 1598 O O . LYS A 1 198 ? 16.065 -5.199 -18.718 1.00 83.50 198 LYS A O 1
ATOM 1603 N N . GLN A 1 199 ? 15.518 -3.928 -16.963 1.00 80.25 199 GLN A N 1
ATOM 1604 C CA . GLN A 1 199 ? 15.993 -2.700 -17.587 1.00 80.25 199 GLN A CA 1
ATOM 1605 C C . GLN A 1 199 ? 17.488 -2.489 -17.347 1.00 80.25 199 GLN A C 1
ATOM 1607 O O . GLN A 1 199 ? 17.983 -2.599 -16.229 1.00 80.25 199 GLN A O 1
ATOM 1612 N N . LYS A 1 200 ? 18.211 -2.107 -18.407 1.00 70.12 200 LYS A N 1
ATOM 1613 C CA . LYS A 1 200 ? 19.629 -1.748 -18.303 1.00 70.12 200 LYS A CA 1
ATOM 1614 C C . LYS A 1 200 ? 19.797 -0.516 -17.413 1.00 70.12 200 LYS A C 1
ATOM 1616 O O . LYS A 1 200 ? 19.183 0.526 -17.653 1.00 70.12 200 LYS A O 1
ATOM 1621 N N . VAL A 1 201 ? 20.663 -0.632 -16.412 1.00 69.38 201 VAL A N 1
ATOM 1622 C CA . VAL A 1 201 ? 21.052 0.485 -15.550 1.00 69.38 201 VAL A CA 1
ATOM 1623 C C . VAL A 1 201 ? 21.948 1.426 -16.352 1.00 69.38 201 VAL A C 1
ATOM 1625 O O . VAL A 1 201 ? 23.055 1.059 -16.731 1.00 69.38 201 VAL A O 1
ATOM 1628 N N . VAL A 1 202 ? 21.459 2.636 -16.631 1.00 68.56 202 VAL A N 1
ATOM 1629 C CA . VAL A 1 202 ? 22.192 3.641 -17.425 1.00 68.56 202 VAL A CA 1
ATOM 1630 C C . VAL A 1 202 ? 23.308 4.291 -16.602 1.00 68.56 202 VAL A C 1
ATOM 1632 O O . VAL A 1 202 ? 24.385 4.570 -17.120 1.00 68.56 202 VAL A O 1
ATOM 1635 N N . ARG A 1 203 ? 23.068 4.517 -15.304 1.00 77.19 203 ARG A N 1
ATOM 1636 C CA . ARG A 1 203 ? 24.025 5.104 -14.358 1.00 77.19 203 ARG A CA 1
ATOM 1637 C C . ARG A 1 203 ? 23.849 4.506 -12.969 1.00 77.19 203 ARG A C 1
ATOM 1639 O O . ARG A 1 203 ? 22.729 4.222 -12.550 1.00 77.19 203 ARG A O 1
ATOM 1646 N N . LYS A 1 204 ? 24.957 4.360 -12.239 1.00 83.19 204 LYS A N 1
ATOM 1647 C CA . LYS A 1 204 ? 24.928 3.961 -10.828 1.00 83.19 204 LYS A CA 1
ATOM 1648 C C . LYS A 1 204 ? 24.357 5.106 -9.993 1.00 83.19 204 LYS A C 1
ATOM 1650 O O . LYS A 1 204 ? 24.821 6.239 -10.100 1.00 83.19 204 LYS A O 1
ATOM 1655 N N . TYR A 1 205 ? 23.364 4.798 -9.167 1.00 84.62 205 TYR A N 1
ATOM 1656 C CA . TYR A 1 205 ? 22.736 5.782 -8.295 1.00 84.62 205 TYR A CA 1
ATOM 1657 C C . TYR A 1 205 ? 23.718 6.313 -7.245 1.00 84.62 205 TYR A C 1
ATOM 1659 O O . TYR A 1 205 ? 24.445 5.547 -6.605 1.00 84.62 205 TYR A O 1
ATOM 1667 N N . ASN A 1 206 ? 23.697 7.630 -7.044 1.00 82.31 206 ASN A N 1
ATOM 1668 C CA . ASN A 1 206 ? 24.416 8.308 -5.976 1.00 82.31 206 ASN A CA 1
ATOM 1669 C C . ASN A 1 206 ? 23.418 9.105 -5.128 1.00 82.31 206 ASN A C 1
ATOM 1671 O O . ASN A 1 206 ? 22.748 10.006 -5.626 1.00 82.31 206 ASN A O 1
ATOM 1675 N N . LYS A 1 207 ? 23.354 8.787 -3.831 1.00 80.75 207 LYS A N 1
ATOM 1676 C CA . LYS A 1 207 ? 22.432 9.410 -2.869 1.00 80.75 207 LYS A CA 1
ATOM 1677 C C . LYS A 1 207 ? 22.626 10.926 -2.753 1.00 80.75 207 LYS A C 1
ATOM 1679 O O . LYS A 1 207 ? 21.653 11.639 -2.539 1.00 80.75 207 LYS A O 1
ATOM 1684 N N . ASN A 1 208 ? 23.846 11.421 -2.969 1.00 84.81 208 ASN A N 1
ATOM 1685 C CA . ASN A 1 208 ? 24.179 12.843 -2.839 1.00 84.81 208 ASN A CA 1
ATOM 1686 C C . ASN A 1 208 ? 23.639 13.703 -3.994 1.00 84.81 208 ASN A C 1
ATOM 1688 O O . ASN A 1 208 ? 23.735 14.923 -3.943 1.00 84.81 208 ASN A O 1
ATOM 1692 N N . VAL A 1 209 ? 23.085 13.083 -5.043 1.00 84.88 209 VAL A N 1
ATOM 1693 C CA . VAL A 1 209 ? 22.495 13.797 -6.187 1.00 84.88 209 VAL A CA 1
ATOM 1694 C C . VAL A 1 209 ? 21.164 14.455 -5.815 1.00 84.88 209 VAL A C 1
ATOM 1696 O O . VAL A 1 209 ? 20.794 15.463 -6.412 1.00 84.88 209 VAL A O 1
ATOM 1699 N N . ILE A 1 210 ? 20.447 13.920 -4.822 1.00 85.75 210 ILE A N 1
ATOM 1700 C CA . ILE A 1 210 ? 19.150 14.456 -4.404 1.00 85.75 210 ILE A CA 1
ATOM 1701 C C . ILE A 1 210 ? 19.375 15.641 -3.459 1.00 85.75 210 ILE A C 1
ATOM 1703 O O . ILE A 1 210 ? 19.401 15.491 -2.239 1.00 85.75 210 ILE A O 1
ATOM 1707 N N . THR A 1 211 ? 19.538 16.831 -4.034 1.00 90.31 211 THR A N 1
ATOM 1708 C CA . THR A 1 211 ? 19.568 18.105 -3.301 1.00 90.31 211 THR A CA 1
ATOM 1709 C C . THR A 1 211 ? 18.246 18.861 -3.446 1.00 90.31 211 THR A C 1
ATOM 1711 O O . THR A 1 211 ? 17.391 18.513 -4.267 1.00 90.31 211 THR A O 1
ATOM 1714 N N . LYS A 1 212 ? 18.067 19.937 -2.670 1.00 88.00 212 LYS A N 1
ATOM 1715 C CA . LYS A 1 212 ? 16.893 20.812 -2.797 1.00 88.00 212 LYS A CA 1
ATOM 1716 C C . LYS A 1 212 ? 16.796 21.406 -4.204 1.00 88.00 212 LYS A C 1
ATOM 1718 O O . LYS A 1 212 ? 15.721 21.423 -4.790 1.00 88.00 212 LYS A O 1
ATOM 1723 N N . GLU A 1 213 ? 17.918 21.831 -4.774 1.00 88.69 213 GLU A N 1
ATOM 1724 C CA . GLU A 1 213 ? 18.002 22.387 -6.128 1.00 88.69 213 GLU A CA 1
ATOM 1725 C C . GLU A 1 213 ? 17.628 21.337 -7.177 1.00 88.69 213 GLU A C 1
ATOM 1727 O O . GLU A 1 213 ? 16.923 21.640 -8.140 1.00 88.69 213 GLU A O 1
ATOM 1732 N N . TRP A 1 214 ? 18.068 20.091 -6.979 1.00 91.00 214 TRP A N 1
ATOM 1733 C CA . TRP A 1 214 ? 17.718 18.976 -7.854 1.00 91.00 214 TRP A CA 1
ATOM 1734 C C . TRP A 1 214 ? 16.211 18.682 -7.829 1.00 91.00 214 TRP A C 1
ATOM 1736 O O . TRP A 1 214 ? 15.614 18.484 -8.888 1.00 91.00 214 TRP A O 1
ATOM 1746 N N . LEU A 1 215 ? 15.588 18.714 -6.644 1.00 87.50 215 LEU A N 1
ATOM 1747 C CA . LEU A 1 215 ? 14.141 18.543 -6.485 1.00 87.50 215 LEU A CA 1
ATOM 1748 C C . LEU A 1 215 ? 13.361 19.688 -7.135 1.00 87.50 215 LEU A C 1
ATOM 1750 O O . LEU A 1 215 ? 12.395 19.435 -7.849 1.00 87.50 215 LEU A O 1
ATOM 1754 N N . THR A 1 216 ? 13.799 20.934 -6.948 1.00 87.19 216 THR A N 1
ATOM 1755 C CA . THR A 1 216 ? 13.170 22.101 -7.585 1.00 87.19 216 THR A CA 1
ATOM 1756 C C . THR A 1 216 ? 13.190 21.980 -9.108 1.00 87.19 216 THR A C 1
ATOM 1758 O O . THR A 1 216 ? 12.177 22.242 -9.752 1.00 87.19 216 THR A O 1
ATOM 1761 N N . LYS A 1 217 ? 14.308 21.523 -9.691 1.00 87.94 217 LYS A N 1
ATOM 1762 C CA . LYS A 1 217 ? 14.401 21.256 -11.135 1.00 87.94 217 LYS A CA 1
ATOM 1763 C C . LYS A 1 217 ? 13.417 20.179 -11.579 1.00 87.94 217 LYS A C 1
ATOM 1765 O O . LYS A 1 217 ? 12.707 20.395 -12.552 1.00 87.94 217 LYS A O 1
ATOM 1770 N N . LEU A 1 218 ? 13.335 19.064 -10.848 1.00 87.50 218 LEU A N 1
ATOM 1771 C CA . LEU A 1 218 ? 12.376 17.995 -11.142 1.00 87.50 218 LEU A CA 1
ATOM 1772 C C . LEU A 1 218 ? 10.930 18.513 -11.123 1.00 87.50 218 LEU A C 1
ATOM 1774 O O . LEU A 1 218 ? 10.163 18.182 -12.018 1.00 87.50 218 LEU A O 1
ATOM 1778 N N . VAL A 1 219 ? 10.564 19.339 -10.139 1.00 85.38 219 VAL A N 1
ATOM 1779 C CA . VAL A 1 219 ? 9.223 19.942 -10.050 1.00 85.38 219 VAL A CA 1
ATOM 1780 C C . VAL A 1 219 ? 8.968 20.907 -11.207 1.00 85.38 219 VAL A C 1
ATOM 1782 O O . VAL A 1 219 ? 7.866 20.927 -11.745 1.00 85.38 219 VAL A O 1
ATOM 1785 N N . HIS A 1 220 ? 9.968 21.681 -11.633 1.00 86.62 220 HIS A N 1
ATOM 1786 C CA . HIS A 1 220 ? 9.809 22.641 -12.728 1.00 86.62 220 HIS A CA 1
ATOM 1787 C C . HIS A 1 220 ? 9.492 21.976 -14.076 1.00 86.62 220 HIS A C 1
ATOM 1789 O O . HIS A 1 220 ? 8.781 22.563 -14.887 1.00 86.62 220 HIS A O 1
ATOM 1795 N N . LEU A 1 221 ? 9.913 20.718 -14.272 1.00 86.44 221 LEU A N 1
ATOM 1796 C CA . LEU A 1 221 ? 9.536 19.923 -15.449 1.00 86.44 221 LEU A CA 1
ATOM 1797 C C . LEU A 1 221 ? 8.015 19.725 -15.567 1.00 86.44 221 LEU A C 1
ATOM 1799 O O . LEU A 1 221 ? 7.536 19.380 -16.642 1.00 86.44 221 LEU A O 1
ATOM 1803 N N . SER A 1 222 ? 7.239 19.959 -14.502 1.00 80.69 222 SER A N 1
ATOM 1804 C CA . SER A 1 222 ? 5.772 19.909 -14.552 1.00 80.69 222 SER A CA 1
ATOM 1805 C C . SER A 1 222 ? 5.130 20.971 -15.434 1.00 80.69 222 SER A C 1
ATOM 1807 O O . SER A 1 222 ? 4.024 20.752 -15.924 1.00 80.69 222 SER A O 1
ATOM 1809 N N . SER A 1 223 ? 5.830 22.077 -15.675 1.00 82.44 223 SER A N 1
ATOM 1810 C CA . SER A 1 223 ? 5.362 23.173 -16.523 1.00 82.44 223 SER A CA 1
ATOM 1811 C C . SER A 1 223 ? 5.672 22.962 -18.009 1.00 82.44 223 SER A C 1
ATOM 1813 O O . SER A 1 223 ? 5.307 23.799 -18.830 1.00 82.44 223 SER A O 1
ATOM 1815 N N . GLU A 1 224 ? 6.369 21.881 -18.370 1.00 81.94 224 GLU A N 1
ATOM 1816 C CA . GLU A 1 224 ? 6.778 21.602 -19.747 1.00 81.94 224 GLU A CA 1
ATOM 1817 C C . GLU A 1 224 ? 5.776 20.690 -20.473 1.00 81.94 224 GLU A C 1
ATOM 1819 O O . GLU A 1 224 ? 5.189 19.790 -19.874 1.00 81.94 224 GLU A O 1
ATOM 1824 N N . GLU A 1 225 ? 5.629 20.871 -21.790 1.00 76.25 225 GLU A N 1
ATOM 1825 C CA . GLU A 1 225 ? 4.664 20.138 -22.634 1.00 76.25 225 GLU A CA 1
ATOM 1826 C C . GLU A 1 225 ? 4.864 18.605 -22.596 1.00 76.25 225 GLU A C 1
ATOM 1828 O O . GLU A 1 225 ? 3.905 17.847 -22.482 1.00 76.25 225 GLU A O 1
ATOM 1833 N N . ASP A 1 226 ? 6.121 18.144 -22.568 1.00 83.12 226 ASP A N 1
ATOM 1834 C CA . ASP A 1 226 ? 6.517 16.734 -22.392 1.00 83.12 226 ASP A CA 1
ATOM 1835 C C . ASP A 1 226 ? 7.013 16.426 -20.959 1.00 83.12 226 ASP A C 1
ATOM 1837 O O . ASP A 1 226 ? 7.835 15.528 -20.736 1.00 83.12 226 ASP A O 1
ATOM 1841 N N . GLY A 1 227 ? 6.529 17.176 -19.964 1.00 82.44 227 GLY A N 1
ATOM 1842 C CA . GLY A 1 227 ? 6.999 17.135 -18.576 1.00 82.44 227 GLY A CA 1
ATOM 1843 C C . GLY A 1 227 ? 7.174 15.732 -17.975 1.00 82.44 227 GLY A C 1
ATOM 1844 O O . GLY A 1 227 ? 8.256 15.434 -17.464 1.00 82.44 227 GLY A O 1
ATOM 1845 N N . PRO A 1 228 ? 6.183 14.820 -18.065 1.00 80.69 228 PRO A N 1
ATOM 1846 C CA . PRO A 1 228 ? 6.314 13.460 -17.538 1.00 80.69 228 PRO A CA 1
ATOM 1847 C C . PRO A 1 228 ? 7.447 12.643 -18.174 1.00 80.69 228 PRO A C 1
ATOM 1849 O O . PRO A 1 228 ? 8.176 11.943 -17.468 1.00 80.69 228 PRO A O 1
ATOM 1852 N N . LYS A 1 229 ? 7.642 12.751 -19.496 1.00 84.62 229 LYS A N 1
ATOM 1853 C CA . LYS A 1 229 ? 8.735 12.052 -20.194 1.00 84.62 229 LYS A CA 1
ATOM 1854 C C . LYS A 1 229 ? 10.086 12.589 -19.734 1.00 84.62 229 LYS A C 1
ATOM 1856 O O . LYS A 1 229 ? 10.965 11.814 -19.361 1.00 84.62 229 LYS A O 1
ATOM 1861 N N . LYS A 1 230 ? 10.218 13.916 -19.670 1.00 85.06 230 LYS A N 1
ATOM 1862 C CA . LYS A 1 230 ? 11.440 14.585 -19.205 1.00 85.06 230 LYS A CA 1
ATOM 1863 C C . LYS A 1 230 ? 11.750 14.260 -17.749 1.00 85.06 230 LYS A C 1
ATOM 1865 O O . LYS A 1 230 ? 12.907 14.050 -17.401 1.00 85.06 230 LYS A O 1
ATOM 1870 N N . ALA A 1 231 ? 10.731 14.136 -16.902 1.00 87.19 231 ALA A N 1
ATOM 1871 C CA . ALA A 1 231 ? 10.895 13.712 -15.518 1.00 87.19 231 ALA A CA 1
ATOM 1872 C C . ALA A 1 231 ? 11.417 12.271 -15.414 1.00 87.19 231 ALA A C 1
ATOM 1874 O O . ALA A 1 231 ? 12.322 12.003 -14.623 1.00 87.19 231 ALA A O 1
ATOM 1875 N N . PHE A 1 232 ? 10.905 11.346 -16.236 1.00 87.00 232 PHE A N 1
ATOM 1876 C CA . PHE A 1 232 ? 11.424 9.974 -16.287 1.00 87.00 232 PHE A CA 1
ATOM 1877 C C . PHE A 1 232 ? 12.883 9.940 -16.732 1.00 87.00 232 PHE A C 1
ATOM 1879 O O . PHE A 1 232 ? 13.692 9.246 -16.118 1.00 87.00 232 PHE A O 1
ATOM 1886 N N . GLU A 1 233 ? 13.238 10.704 -17.763 1.00 87.38 233 GLU A N 1
ATOM 1887 C CA . GLU A 1 233 ? 14.621 10.812 -18.230 1.00 87.38 233 GLU A CA 1
ATOM 1888 C C . GLU A 1 233 ? 15.534 11.421 -17.164 1.00 87.38 233 GLU A C 1
ATOM 1890 O O . GLU A 1 233 ? 16.614 10.894 -16.900 1.00 87.38 233 GLU A O 1
ATOM 1895 N N . TYR A 1 234 ? 15.085 12.477 -16.485 1.00 88.94 234 TYR A N 1
ATOM 1896 C CA . TYR A 1 234 ? 15.828 13.134 -15.410 1.00 88.94 234 TYR A CA 1
ATOM 1897 C C . TYR A 1 234 ? 16.103 12.192 -14.226 1.00 88.94 234 TYR A C 1
ATOM 1899 O O . TYR A 1 234 ? 17.230 12.118 -13.718 1.00 88.94 234 TYR A O 1
ATOM 1907 N N . LEU A 1 235 ? 15.097 11.406 -13.828 1.00 88.88 235 LEU A N 1
ATOM 1908 C CA . LEU A 1 235 ? 15.229 10.361 -12.809 1.00 88.88 235 LEU A CA 1
ATOM 1909 C C . LEU A 1 235 ? 16.196 9.261 -13.266 1.00 88.88 235 LEU A C 1
ATOM 1911 O O . LEU A 1 235 ? 17.135 8.918 -12.540 1.00 88.88 235 LEU A O 1
ATOM 1915 N N . ARG A 1 236 ? 16.041 8.779 -14.504 1.00 87.06 236 ARG A N 1
ATOM 1916 C CA . ARG A 1 236 ? 16.890 7.730 -15.086 1.00 87.06 236 ARG A CA 1
ATOM 1917 C C . ARG A 1 236 ? 18.353 8.152 -15.188 1.00 87.06 236 ARG A C 1
ATOM 1919 O O . ARG A 1 236 ? 19.240 7.366 -14.858 1.00 87.06 236 ARG A O 1
ATOM 1926 N N . ASN A 1 237 ? 18.608 9.405 -15.557 1.00 87.44 237 ASN A N 1
ATOM 1927 C CA . ASN A 1 237 ? 19.946 10.002 -15.616 1.00 87.44 237 ASN A CA 1
ATOM 1928 C C . ASN A 1 237 ? 20.603 10.133 -14.236 1.00 87.44 237 ASN A C 1
ATOM 1930 O O . ASN A 1 237 ? 21.828 10.203 -14.136 1.00 87.44 237 ASN A O 1
ATOM 1934 N N . SER A 1 238 ? 19.806 10.119 -13.170 1.00 86.50 238 SER A N 1
ATOM 1935 C CA . SER A 1 238 ? 20.291 10.104 -11.788 1.00 86.50 238 SER A CA 1
ATOM 1936 C C . SER A 1 238 ? 20.480 8.679 -11.244 1.00 86.50 238 SER A C 1
ATOM 1938 O O . SER A 1 238 ? 20.937 8.513 -10.118 1.00 86.50 238 SER A O 1
ATOM 1940 N N . GLY A 1 239 ? 20.163 7.644 -12.033 1.00 85.56 239 GLY A N 1
ATOM 1941 C CA . GLY A 1 239 ? 20.216 6.237 -11.623 1.00 85.56 239 GLY A CA 1
ATOM 1942 C C . GLY A 1 239 ? 18.945 5.737 -10.925 1.00 85.56 239 GLY A C 1
ATOM 1943 O O . GLY A 1 239 ? 18.969 4.657 -10.337 1.00 85.56 239 GLY A O 1
ATOM 1944 N N . ILE A 1 240 ? 17.847 6.501 -10.980 1.00 88.25 240 ILE A N 1
ATOM 1945 C CA . ILE A 1 240 ? 16.537 6.119 -10.436 1.00 88.25 240 ILE A CA 1
ATOM 1946 C C . ILE A 1 240 ? 15.687 5.539 -11.557 1.00 88.25 240 ILE A C 1
ATOM 1948 O O . ILE A 1 240 ? 15.419 6.212 -12.551 1.00 88.25 240 ILE A O 1
ATOM 1952 N N . ASN A 1 241 ? 15.251 4.289 -11.406 1.00 87.19 241 ASN A N 1
ATOM 1953 C CA . ASN A 1 241 ? 14.440 3.649 -12.430 1.00 87.19 241 ASN A CA 1
ATOM 1954 C C . ASN A 1 241 ? 12.949 3.902 -12.203 1.00 87.19 241 ASN A C 1
ATOM 1956 O O . ASN A 1 241 ? 12.476 3.752 -11.082 1.00 87.19 241 ASN A O 1
ATOM 1960 N N . VAL A 1 242 ? 12.199 4.239 -13.249 1.00 86.75 242 VAL A N 1
ATOM 1961 C CA . VAL A 1 242 ? 10.751 4.469 -13.148 1.00 86.75 242 VAL A CA 1
ATOM 1962 C C . VAL A 1 242 ? 10.019 3.424 -13.973 1.00 86.75 242 VAL A C 1
ATOM 1964 O O . VAL A 1 242 ? 10.276 3.272 -15.167 1.00 86.75 242 VAL A O 1
ATOM 1967 N N . ILE A 1 243 ? 9.113 2.691 -13.331 1.00 87.12 243 ILE A N 1
ATOM 1968 C CA . ILE A 1 243 ? 8.355 1.600 -13.937 1.00 87.12 243 ILE A CA 1
ATOM 1969 C C . ILE A 1 243 ? 6.867 1.896 -13.818 1.00 87.12 243 ILE A C 1
ATOM 1971 O O . ILE A 1 243 ? 6.344 2.173 -12.740 1.00 87.12 243 ILE A O 1
ATOM 1975 N N . VAL A 1 244 ? 6.168 1.779 -14.940 1.00 85.69 244 VAL A N 1
ATOM 1976 C CA . VAL A 1 244 ? 4.715 1.899 -14.992 1.00 85.69 244 VAL A CA 1
ATOM 1977 C C . VAL A 1 244 ? 4.113 0.498 -14.984 1.00 85.69 244 VAL A C 1
ATOM 1979 O O . VAL A 1 244 ? 4.364 -0.290 -15.895 1.00 85.69 244 VAL A O 1
ATOM 1982 N N . VAL A 1 245 ? 3.318 0.181 -13.962 1.00 83.94 245 VAL A N 1
ATOM 1983 C CA . VAL A 1 245 ? 2.562 -1.079 -13.880 1.00 83.94 245 VAL A CA 1
ATOM 1984 C C . VAL A 1 245 ? 1.126 -0.747 -13.505 1.00 83.94 245 VAL A C 1
ATOM 1986 O O . VAL A 1 245 ? 0.914 -0.264 -12.396 1.00 83.94 245 VAL A O 1
ATOM 1989 N N . PRO A 1 246 ? 0.122 -1.033 -14.349 1.00 82.81 246 PRO A N 1
ATOM 1990 C CA . PRO A 1 246 ? -1.270 -0.768 -14.002 1.00 82.81 246 PRO A CA 1
ATOM 1991 C C . PRO A 1 246 ? -1.658 -1.431 -12.675 1.00 82.81 246 PRO A C 1
ATOM 1993 O O . PRO A 1 246 ? -1.269 -2.572 -12.414 1.00 82.81 246 PRO A O 1
ATOM 1996 N N . HIS A 1 247 ? -2.432 -0.735 -11.838 1.00 79.81 247 HIS A N 1
ATOM 1997 C CA . HIS A 1 247 ? -2.884 -1.277 -10.551 1.00 79.81 247 HIS A CA 1
ATOM 1998 C C . HIS A 1 247 ? -3.619 -2.620 -10.717 1.00 79.81 247 HIS A C 1
ATOM 2000 O O . HIS A 1 247 ? -4.285 -2.834 -11.733 1.00 79.81 247 HIS A O 1
ATOM 2006 N N . LEU A 1 248 ? -3.507 -3.511 -9.729 1.00 79.06 248 LEU A N 1
ATOM 2007 C CA . LEU A 1 248 ? -4.385 -4.680 -9.597 1.00 79.06 248 LEU A CA 1
ATOM 2008 C C . LEU A 1 248 ? -5.662 -4.301 -8.834 1.00 79.06 248 LEU A C 1
ATOM 2010 O O . LEU A 1 248 ? -5.683 -3.298 -8.103 1.00 79.06 248 LEU A O 1
ATOM 2014 N N . SER A 1 249 ? -6.722 -5.091 -8.993 1.00 73.81 249 SER A N 1
ATOM 2015 C CA . SER A 1 249 ? -7.999 -4.869 -8.304 1.00 73.81 249 SER A CA 1
ATOM 2016 C C . SER A 1 249 ? -7.808 -4.754 -6.784 1.00 73.81 249 SER A C 1
ATOM 2018 O O . SER A 1 249 ? -6.990 -5.455 -6.197 1.00 73.81 249 SER A O 1
ATOM 2020 N N . GLN A 1 250 ? -8.549 -3.843 -6.140 1.00 66.50 250 GLN A N 1
ATOM 2021 C CA . GLN A 1 250 ? -8.552 -3.644 -4.675 1.00 66.50 250 GLN A CA 1
ATOM 2022 C C . GLN A 1 250 ? -7.188 -3.297 -4.034 1.00 66.50 250 GLN A C 1
ATOM 2024 O O . GLN A 1 250 ? -7.027 -3.388 -2.819 1.00 66.50 250 GLN A O 1
ATOM 2029 N N . THR A 1 251 ? -6.204 -2.834 -4.812 1.00 60.66 251 THR A N 1
ATOM 2030 C CA . THR A 1 251 ? -4.893 -2.426 -4.267 1.00 60.66 251 THR A CA 1
ATOM 2031 C C . THR A 1 251 ? -4.886 -1.031 -3.640 1.00 60.66 251 THR A C 1
ATOM 2033 O O . THR A 1 251 ? -4.056 -0.754 -2.783 1.00 60.66 251 THR A O 1
ATOM 2036 N N . HIS A 1 252 ? -5.784 -0.131 -4.064 1.00 62.81 252 HIS A N 1
ATOM 2037 C CA . HIS A 1 252 ? -5.826 1.271 -3.605 1.00 62.81 252 HIS A CA 1
ATOM 2038 C C . HIS A 1 252 ? -4.458 1.991 -3.626 1.00 62.81 252 HIS A C 1
ATOM 2040 O O . HIS A 1 252 ? -4.187 2.876 -2.811 1.00 62.81 252 HIS A O 1
ATOM 2046 N N . LEU A 1 253 ? -3.607 1.615 -4.585 1.00 68.25 253 LEU A N 1
ATOM 2047 C CA . LEU A 1 253 ? -2.229 2.072 -4.718 1.00 68.25 253 LEU A CA 1
ATOM 2048 C C . LEU A 1 253 ? -2.112 3.133 -5.816 1.00 68.25 253 LEU A C 1
ATOM 2050 O O . LEU A 1 253 ? -2.606 2.919 -6.920 1.00 68.25 253 LEU A O 1
ATOM 2054 N N . ASP A 1 254 ? -1.437 4.248 -5.524 1.00 64.38 254 ASP A N 1
ATOM 2055 C CA . ASP A 1 254 ? -1.082 5.256 -6.537 1.00 64.38 254 ASP A CA 1
ATOM 2056 C C . ASP A 1 254 ? 0.327 4.966 -7.112 1.00 64.38 254 ASP A C 1
ATOM 2058 O O . ASP A 1 254 ? 0.549 5.051 -8.324 1.00 64.38 254 ASP A O 1
ATOM 2062 N N . GLY A 1 255 ? 1.256 4.519 -6.264 1.00 75.88 255 GLY A N 1
ATOM 2063 C CA . GLY A 1 255 ? 2.609 4.093 -6.627 1.00 75.88 255 GLY A CA 1
ATOM 2064 C C . GLY A 1 255 ? 3.431 3.709 -5.394 1.00 75.88 255 GLY A C 1
ATOM 2065 O O . GLY A 1 255 ? 2.955 3.823 -4.263 1.00 75.88 255 GLY A O 1
ATOM 2066 N N . ALA A 1 256 ? 4.666 3.262 -5.593 1.00 76.38 256 ALA A N 1
ATOM 2067 C CA 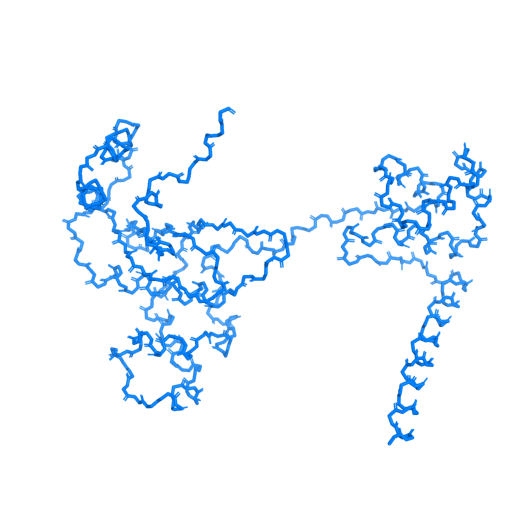. ALA A 1 256 ? 5.593 2.930 -4.516 1.00 76.38 256 ALA A CA 1
ATOM 2068 C C . ALA A 1 256 ? 7.042 3.205 -4.928 1.00 76.38 256 ALA A C 1
ATOM 2070 O O . ALA A 1 256 ? 7.395 3.055 -6.095 1.00 76.38 256 ALA A O 1
ATOM 2071 N N . ALA A 1 257 ? 7.882 3.582 -3.969 1.00 79.56 257 ALA A N 1
ATOM 2072 C CA . ALA A 1 257 ? 9.326 3.667 -4.152 1.00 79.56 257 ALA A CA 1
ATOM 2073 C C . ALA A 1 257 ? 10.010 2.492 -3.447 1.00 79.56 257 ALA A C 1
ATOM 2075 O O . ALA A 1 257 ? 9.624 2.125 -2.340 1.00 79.56 257 ALA A O 1
ATOM 2076 N N . PHE A 1 258 ? 11.028 1.923 -4.078 1.00 77.94 258 PHE A N 1
ATOM 2077 C CA . PHE A 1 258 ? 11.774 0.756 -3.625 1.00 77.94 258 PHE A CA 1
ATOM 2078 C C . PHE A 1 258 ? 13.266 1.066 -3.658 1.00 77.94 258 PHE A C 1
ATOM 2080 O O . PHE A 1 258 ? 13.735 1.754 -4.568 1.00 77.94 258 PHE A O 1
ATOM 2087 N N . LEU A 1 259 ? 14.024 0.506 -2.721 1.00 76.88 259 LEU A N 1
ATOM 2088 C CA . LEU A 1 259 ? 15.477 0.413 -2.840 1.00 76.88 259 LEU A CA 1
ATOM 2089 C C . LEU A 1 259 ? 15.862 -1.057 -2.992 1.00 76.88 259 LEU A C 1
ATOM 2091 O O . LEU A 1 259 ? 15.747 -1.830 -2.043 1.00 76.88 259 LEU A O 1
ATOM 2095 N N . LEU A 1 260 ? 16.305 -1.443 -4.189 1.00 74.31 260 LEU A N 1
ATOM 2096 C CA . LEU A 1 260 ? 16.760 -2.806 -4.451 1.00 74.31 260 LEU A CA 1
ATOM 2097 C C . LEU A 1 260 ? 18.062 -3.099 -3.693 1.00 74.31 260 LEU A C 1
ATOM 2099 O O . LEU A 1 260 ? 18.849 -2.195 -3.402 1.00 74.31 260 LEU A O 1
ATOM 2103 N N . THR A 1 261 ? 18.334 -4.380 -3.450 1.00 65.19 261 THR A N 1
ATOM 2104 C CA . THR A 1 261 ? 19.566 -4.885 -2.810 1.00 65.19 261 THR A CA 1
ATOM 2105 C C . THR A 1 261 ? 20.847 -4.452 -3.520 1.00 65.19 261 THR A C 1
ATOM 2107 O O . THR A 1 261 ? 21.885 -4.290 -2.884 1.00 65.19 261 THR A O 1
ATOM 2110 N N . SER A 1 262 ? 20.768 -4.182 -4.824 1.00 68.25 262 SER A N 1
ATOM 2111 C CA . SER A 1 262 ? 21.833 -3.593 -5.642 1.00 68.25 262 SER A CA 1
ATOM 2112 C C . SER A 1 262 ? 22.092 -2.100 -5.359 1.00 68.25 262 SER A C 1
ATOM 2114 O O . SER A 1 262 ? 22.878 -1.468 -6.067 1.00 68.25 262 SER A O 1
ATOM 2116 N N . ASN A 1 263 ? 21.442 -1.516 -4.342 1.00 75.06 263 ASN A N 1
ATOM 2117 C CA . ASN A 1 263 ? 21.416 -0.080 -4.037 1.00 75.06 263 ASN A CA 1
ATOM 2118 C C . ASN A 1 263 ? 20.876 0.760 -5.213 1.00 75.06 263 ASN A C 1
ATOM 2120 O O . ASN A 1 263 ? 21.283 1.904 -5.431 1.00 75.06 263 ASN A O 1
ATOM 2124 N N . GLN A 1 264 ? 19.950 0.175 -5.975 1.00 80.19 264 GLN A N 1
ATOM 2125 C CA . GLN A 1 264 ? 19.271 0.817 -7.092 1.00 80.19 264 GLN A CA 1
ATOM 2126 C C . GLN A 1 264 ? 17.863 1.259 -6.666 1.00 80.19 264 GLN A C 1
ATOM 2128 O O . GLN A 1 264 ? 17.035 0.408 -6.329 1.00 80.19 264 GLN A O 1
ATOM 2133 N N . PRO A 1 265 ? 17.560 2.566 -6.678 1.00 85.81 265 PRO A N 1
ATOM 2134 C CA . PRO A 1 265 ? 16.221 3.056 -6.402 1.00 85.81 265 PRO A CA 1
ATOM 2135 C C . PRO A 1 265 ? 15.296 2.834 -7.601 1.00 85.81 265 PRO A C 1
ATOM 2137 O O . PRO A 1 265 ? 15.662 3.070 -8.757 1.00 85.81 265 PRO A O 1
ATOM 2140 N N . VAL A 1 266 ? 14.074 2.404 -7.305 1.00 85.44 266 VAL A N 1
ATOM 2141 C CA . VAL A 1 266 ? 13.012 2.152 -8.280 1.00 85.44 266 VAL A CA 1
ATOM 2142 C C . VAL A 1 266 ? 11.744 2.861 -7.825 1.00 85.44 266 VAL A C 1
ATOM 2144 O O . VAL A 1 266 ? 11.381 2.796 -6.658 1.00 85.44 266 VAL A O 1
ATOM 2147 N N . ILE A 1 267 ? 11.042 3.513 -8.741 1.00 86.62 267 ILE A N 1
ATOM 2148 C CA . ILE A 1 267 ? 9.734 4.121 -8.512 1.00 86.62 267 ILE A CA 1
ATOM 2149 C C . ILE A 1 267 ? 8.729 3.393 -9.402 1.00 86.62 267 ILE A C 1
ATOM 2151 O O . ILE A 1 267 ? 8.802 3.465 -10.625 1.00 86.62 267 ILE A O 1
ATOM 2155 N N . GLY A 1 268 ? 7.795 2.674 -8.791 1.00 84.75 268 GLY A N 1
ATOM 2156 C CA . GLY A 1 268 ? 6.641 2.088 -9.457 1.00 84.75 268 GLY A CA 1
ATOM 2157 C C . GLY A 1 268 ? 5.454 3.046 -9.429 1.00 84.75 268 GLY A C 1
ATOM 2158 O O . GLY A 1 268 ? 5.102 3.550 -8.362 1.00 84.75 268 GLY A O 1
ATOM 2159 N N . ILE A 1 269 ? 4.789 3.260 -10.561 1.00 83.75 269 ILE A N 1
ATOM 2160 C CA . ILE A 1 269 ? 3.552 4.050 -10.633 1.00 83.75 269 ILE A CA 1
ATOM 2161 C C . ILE A 1 269 ? 2.428 3.263 -11.305 1.00 83.75 269 ILE A C 1
ATOM 2163 O O . ILE A 1 269 ? 2.669 2.471 -12.217 1.00 83.75 269 ILE A O 1
ATOM 2167 N N . THR A 1 270 ? 1.194 3.477 -10.842 1.00 75.12 270 THR A N 1
ATOM 2168 C CA . THR A 1 270 ? 0.026 2.710 -11.308 1.00 75.12 270 THR A CA 1
ATOM 2169 C C . THR A 1 270 ? -0.768 3.352 -12.438 1.00 75.12 270 THR A C 1
ATOM 2171 O O . THR A 1 270 ? -1.489 2.638 -13.132 1.00 75.12 270 THR A O 1
ATOM 2174 N N . LEU A 1 271 ? -0.671 4.682 -12.588 1.00 67.88 271 LEU A N 1
ATOM 2175 C CA . LEU A 1 271 ? -1.472 5.500 -13.512 1.00 67.88 271 LEU A CA 1
ATOM 2176 C C . LEU A 1 271 ? -2.976 5.158 -13.472 1.00 67.88 271 LEU A C 1
ATOM 2178 O O . LEU A 1 271 ? -3.639 5.066 -14.499 1.00 67.88 271 LEU A O 1
ATOM 2182 N N . ARG A 1 272 ? -3.524 4.947 -12.265 1.00 53.53 272 ARG A N 1
ATOM 2183 C CA . ARG A 1 272 ? -4.900 4.467 -12.031 1.00 53.53 272 ARG A CA 1
ATOM 2184 C C . ARG A 1 272 ? -6.005 5.309 -12.686 1.00 53.53 272 ARG A C 1
ATOM 2186 O O . ARG A 1 272 ? -7.094 4.785 -12.902 1.00 53.53 272 ARG A O 1
ATOM 2193 N N . TYR A 1 273 ? -5.735 6.571 -13.010 1.00 48.50 273 TYR A N 1
ATOM 2194 C CA . TYR A 1 273 ? -6.612 7.377 -13.854 1.00 48.50 273 TYR A CA 1
ATOM 2195 C C . TYR A 1 273 ? -5.786 7.959 -14.999 1.00 48.50 273 TYR A C 1
ATOM 2197 O O . TYR A 1 273 ? -4.726 8.541 -14.755 1.00 48.50 273 TYR A O 1
ATOM 2205 N N . ASP A 1 274 ? -6.274 7.784 -16.223 1.00 42.84 274 ASP A N 1
ATOM 2206 C CA . ASP A 1 274 ? -5.699 8.320 -17.457 1.00 42.84 274 ASP A CA 1
ATOM 2207 C C . ASP A 1 274 ? -5.921 9.841 -17.525 1.00 42.84 274 ASP A C 1
ATOM 2209 O O . ASP A 1 274 ? -6.776 10.352 -18.244 1.00 42.84 274 ASP A O 1
ATOM 2213 N N . ARG A 1 275 ? -5.244 10.573 -16.636 1.00 48.38 275 ARG A N 1
ATOM 2214 C CA . ARG A 1 275 ? -5.271 12.033 -16.572 1.00 48.38 275 ARG A CA 1
ATOM 2215 C C . ARG A 1 275 ? -3.860 12.557 -16.287 1.00 48.38 275 ARG A C 1
ATOM 2217 O O . ARG A 1 275 ? -3.180 12.077 -15.379 1.00 48.38 275 ARG A O 1
ATOM 2224 N N . LEU A 1 276 ? -3.432 13.550 -17.073 1.00 44.25 276 LEU A N 1
ATOM 2225 C CA . LEU A 1 276 ? -2.104 14.193 -17.032 1.00 44.25 276 LEU A CA 1
ATOM 2226 C C . LEU A 1 276 ? -1.752 14.808 -15.659 1.00 44.25 276 LEU A C 1
ATOM 2228 O O . LEU A 1 276 ? -0.579 14.944 -15.315 1.00 44.25 276 LEU A O 1
ATOM 2232 N N . ASP A 1 277 ? -2.759 15.130 -14.848 1.00 49.66 277 ASP A N 1
ATOM 2233 C CA . ASP A 1 277 ? -2.647 15.712 -13.505 1.00 49.66 277 ASP A CA 1
ATOM 2234 C C . ASP A 1 277 ? -2.194 14.713 -12.417 1.00 49.66 277 ASP A C 1
ATOM 2236 O O . ASP A 1 277 ? -1.636 15.126 -11.395 1.00 49.66 277 ASP A O 1
ATOM 2240 N N . ASN A 1 278 ? -2.345 13.400 -12.633 1.00 49.31 278 ASN A N 1
ATOM 2241 C CA . ASN A 1 278 ? -1.966 12.378 -11.647 1.00 49.31 278 ASN A CA 1
ATOM 2242 C C . ASN A 1 278 ? -0.462 12.273 -11.393 1.00 49.31 278 ASN A C 1
ATOM 2244 O O . ASN A 1 278 ? -0.059 11.857 -10.305 1.00 49.31 278 ASN A O 1
ATOM 2248 N N . PHE A 1 279 ? 0.363 12.608 -12.385 1.00 55.03 279 PHE A N 1
ATOM 2249 C CA . PHE A 1 279 ? 1.810 12.507 -12.243 1.00 55.03 279 PHE A CA 1
ATOM 2250 C C . PHE A 1 279 ? 2.367 13.565 -11.272 1.00 55.03 279 PHE A C 1
ATOM 2252 O O . PHE A 1 279 ? 3.272 13.257 -10.500 1.00 55.03 279 PHE A O 1
ATOM 2259 N N . TRP A 1 280 ? 1.781 14.771 -11.248 1.00 57.72 280 TRP A N 1
ATOM 2260 C CA . TRP A 1 280 ? 2.334 15.928 -10.530 1.00 57.72 280 TRP A CA 1
ATOM 2261 C C . TRP A 1 280 ? 1.571 16.342 -9.253 1.00 57.72 280 TRP A C 1
ATOM 2263 O O . TRP A 1 280 ? 2.209 16.708 -8.269 1.00 57.72 280 TRP A O 1
ATOM 2273 N N . PHE A 1 281 ? 0.230 16.280 -9.209 1.00 47.88 281 PHE A N 1
ATOM 2274 C CA . PHE A 1 281 ? -0.562 17.126 -8.286 1.00 47.88 281 PHE A CA 1
ATOM 2275 C C . PHE A 1 281 ? -1.304 16.447 -7.126 1.00 47.88 281 PHE A C 1
ATOM 2277 O O . PHE A 1 281 ? -2.232 17.022 -6.559 1.00 47.88 281 PHE A O 1
ATOM 2284 N N . LYS A 1 282 ? -0.869 15.285 -6.630 1.00 43.84 282 LYS A N 1
ATOM 2285 C CA . LYS A 1 282 ? -1.314 14.873 -5.283 1.00 43.84 282 LYS A CA 1
ATOM 2286 C C . LYS A 1 282 ? -0.406 15.470 -4.206 1.00 43.84 282 LYS A C 1
ATOM 2288 O O . LYS A 1 282 ? 0.375 14.762 -3.582 1.00 43.84 282 LYS A O 1
ATOM 2293 N N . GLY A 1 283 ? -0.565 16.764 -3.972 1.00 29.58 283 GLY A N 1
ATOM 2294 C CA . GLY A 1 283 ? -0.325 17.469 -2.716 1.00 29.58 283 GLY A CA 1
ATOM 2295 C C . GLY A 1 283 ? -1.516 18.408 -2.561 1.00 29.58 283 GLY A C 1
ATOM 2296 O O . GLY A 1 283 ? -1.726 19.254 -3.420 1.00 29.58 283 GLY A O 1
ATOM 2297 N N . GLU A 1 284 ? -2.368 18.190 -1.560 1.00 27.50 284 GLU A N 1
ATOM 2298 C CA . GLU A 1 284 ? -3.493 19.093 -1.307 1.00 27.50 284 GLU A CA 1
ATOM 2299 C C . GLU A 1 284 ? -2.937 20.451 -0.870 1.00 27.50 284 GLU A C 1
ATOM 2301 O O . GLU A 1 284 ? -2.519 20.607 0.271 1.00 27.50 284 GLU A O 1
ATOM 2306 N N . PHE A 1 285 ? -2.946 21.430 -1.770 1.00 27.23 285 PHE A N 1
ATOM 2307 C CA . PHE A 1 285 ? -3.191 22.811 -1.382 1.00 27.23 285 PHE A CA 1
ATOM 2308 C C . PHE A 1 285 ? -4.676 23.054 -1.624 1.00 27.23 285 PHE A C 1
ATOM 2310 O O . PHE A 1 285 ? -5.124 23.161 -2.766 1.00 27.23 285 PHE A O 1
ATOM 2317 N N . ARG A 1 286 ? -5.459 23.053 -0.542 1.00 25.44 286 ARG A N 1
ATOM 2318 C CA . ARG A 1 286 ? -6.746 23.745 -0.559 1.00 25.44 286 ARG A CA 1
ATOM 2319 C C . ARG A 1 286 ? -6.475 25.235 -0.296 1.00 25.44 286 ARG A C 1
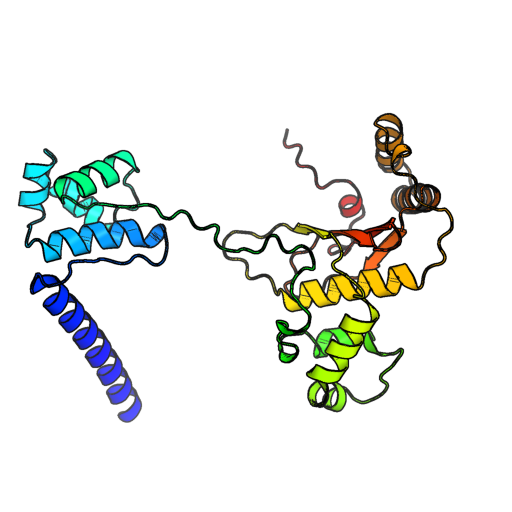ATOM 2321 O O . ARG A 1 286 ? -5.596 25.509 0.522 1.00 25.44 286 ARG A O 1
ATOM 2328 N N . PRO A 1 287 ? -7.162 26.143 -1.012 1.00 38.59 287 PRO A N 1
ATOM 2329 C CA . PRO A 1 287 ? -7.093 27.582 -0.767 1.00 38.59 287 PRO A CA 1
ATOM 2330 C C . PRO A 1 287 ? -7.604 27.950 0.629 1.00 38.59 287 PRO A C 1
ATOM 2332 O O . PRO A 1 287 ? -8.438 27.184 1.174 1.00 38.59 287 PRO A O 1
#

Foldseek 3Di:
DVVVVVVVVVVVVVVVVVVVVLLVVLCVLPPPDDDDPDPLCLLVVLVSLCSSVVHDLCRLCVLLVHDSVVSVVCVVVSNPVPDPVRSVSSCVSSVHPDDDPPDPPPPPPDQVPPPLVNDPQLLAPQLQCVVVVVQVVPDDDDSVVCNVCSNVSSSVLLVLQPPDGKGKAFDADADVPQDASPNLQSSQVSSQRNVQVPDDQPDDADPVCDDPVLVVVLLVLLPDPCSVVVSQVSCSVNQEHEAEDAGDPRRRTQWMWIQDPSRGIYIYGHCPDPDSCSVHDPDDDDD

pLDDT: mean 71.85, std 16.48, range [25.44, 91.06]

Sequence (287 aa):
LAKAEIDALRSEYENLSMQLHEYEALKSGTVEILKASNLEELPKILIRARIAKGLSQRQLAKDIGWKEQQIQRYEAEEYASANLSRLAKVANALELNISEIAEFSAKPKISFDAEKDELAWDQFPIKEMYRRNWFKDFFSGSLDEAVANSEELVEKFVTSSIDKPVQAFARQRVRLGGHVNRYALIAWQCRVIILAQKQKVVRKYNKNVITKEWLTKLVHLSSEEDGPKKAFEYLRNSGINVIVVPHLSQTHLDGAAFLLTSNQPVIGITLRYDRLDNFWFKGEFRP

Secondary structure (DSSP, 8-state):
-HHHHHHHHHHHHHHHHHHHHHHHHHHTT--S----SSGGGHHHHHHHHHHHTT--HHHHHHHHT--HHHHHHHHHTTTTT--HHHHHHHHHHTT----------------S-S-GGG--GGGS-HHHHHHTTTTTTT--S-HHHHHHTHHHHHHHHHHTT-SS--EEEEEE---TTPPP-HHHHHHHHHHHHHHHHHS--SS---GGG--HHHHHHHHHGGGSTTHHHHHHHHHHHTT-EEEE-PPPTT--EEEEEEE-TTS-EEEEE---S--GGGTT--S----